Protein AF-A0A3S0V598-F1 (afdb_monomer)

Solvent-accessible surface area (backbone atoms only — not comparable to full-atom values): 18215 Å² total; per-residue (Å²): 135,85,84,88,86,89,82,83,89,80,82,81,87,81,83,82,83,74,80,74,68,65,66,62,56,58,68,56,52,54,59,51,48,40,49,49,16,54,50,44,44,53,51,54,52,52,46,25,76,76,72,67,53,87,71,65,67,69,59,43,52,51,35,41,50,51,23,52,51,52,51,51,50,64,75,72,48,73,90,78,85,70,82,86,79,78,52,69,70,61,55,52,53,54,50,52,52,51,54,51,51,52,55,56,51,49,59,57,45,57,73,69,62,50,53,68,61,57,50,55,51,49,53,53,51,52,55,52,52,54,52,54,53,50,52,53,50,52,54,51,51,50,52,51,52,53,50,52,51,52,54,50,51,52,53,49,52,55,50,49,53,52,52,50,52,51,51,50,51,55,54,57,71,70,48,46,71,87,37,74,69,28,42,50,53,52,48,29,51,72,71,35,42,74,95,49,30,64,47,74,47,76,49,80,33,38,36,33,62,75,4,80,39,57,78,59,29,30,31,35,37,70,91,80,70,67,77,76,41,41,32,39,39,33,35,72,45,101,79,72,79,57,71,37,73,46,70,32,33,52,72,51,72,60,85,60,78,86,61,72,81,57,87,88,59,52,38,36,34,30,5,27,68,58,40,32,66,61,35,55,88,48,30,72,47,62,46,98,82,29,38,58,37,63,64,62,95,76,88,70,67,63,43,78,32,41,38,30,35,44,52,82,85,123

Structure (mmCIF, N/CA/C/O backbone):
data_AF-A0A3S0V598-F1
#
_entry.id   AF-A0A3S0V598-F1
#
loop_
_atom_site.group_PDB
_atom_site.id
_atom_site.type_symbol
_atom_site.label_atom_id
_atom_site.label_alt_id
_atom_site.label_comp_id
_atom_site.label_asym_id
_atom_site.label_entity_id
_atom_site.label_seq_id
_atom_site.pdbx_PD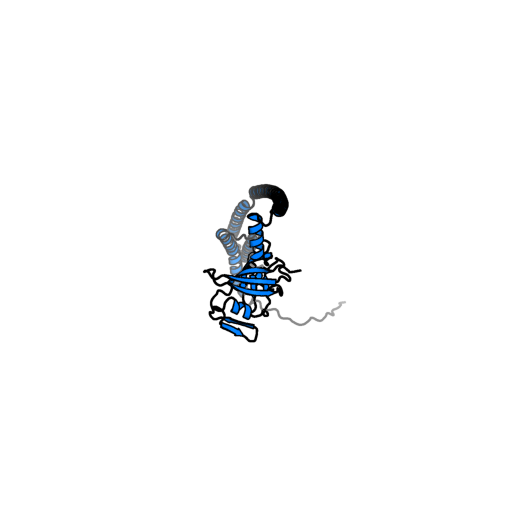B_ins_code
_atom_site.Cartn_x
_atom_site.Cartn_y
_atom_site.Cartn_z
_atom_site.occupancy
_atom_site.B_iso_or_equiv
_atom_site.auth_seq_id
_atom_site.auth_comp_id
_atom_site.auth_asym_id
_atom_site.auth_atom_id
_atom_site.pdbx_PDB_model_num
ATOM 1 N N . MET A 1 1 ? 59.549 -57.567 -83.365 1.00 43.31 1 MET A N 1
ATOM 2 C CA . MET A 1 1 ? 59.721 -56.186 -82.860 1.00 43.31 1 MET A CA 1
ATOM 3 C C . MET A 1 1 ? 58.366 -55.494 -82.979 1.00 43.31 1 MET A C 1
ATOM 5 O O . MET A 1 1 ? 57.685 -55.808 -83.944 1.00 43.31 1 MET A O 1
ATOM 9 N N . THR A 1 2 ? 57.996 -54.665 -81.989 1.00 40.25 2 THR A N 1
ATOM 10 C CA . THR A 1 2 ? 56.687 -53.993 -81.732 1.00 40.25 2 THR A CA 1
ATOM 11 C C . THR A 1 2 ? 55.527 -54.947 -81.412 1.00 40.25 2 THR A C 1
ATOM 13 O O . THR A 1 2 ? 55.067 -55.662 -82.290 1.00 40.25 2 THR A O 1
ATOM 16 N N . GLU A 1 3 ? 55.098 -55.182 -80.167 1.00 40.09 3 GLU A N 1
ATOM 17 C CA . GLU A 1 3 ? 54.744 -54.324 -79.009 1.00 40.09 3 GLU A CA 1
ATOM 18 C C . GLU A 1 3 ? 53.380 -53.604 -79.129 1.00 40.09 3 GLU A C 1
ATOM 20 O O . GLU A 1 3 ? 53.245 -52.630 -79.855 1.00 40.09 3 GLU A O 1
ATOM 25 N N . LYS A 1 4 ? 52.418 -54.125 -78.340 1.00 45.66 4 LYS A N 1
ATOM 26 C CA . LYS A 1 4 ? 51.244 -53.520 -77.667 1.00 45.66 4 LYS A CA 1
ATOM 27 C C . LYS A 1 4 ? 50.375 -52.487 -78.408 1.00 45.66 4 LYS A C 1
ATOM 29 O O . LYS A 1 4 ? 50.814 -51.373 -78.667 1.00 45.66 4 LYS A O 1
ATOM 34 N N . LYS A 1 5 ? 49.053 -52.718 -78.356 1.00 43.34 5 LYS A N 1
ATOM 35 C CA . LYS A 1 5 ? 48.170 -51.902 -77.490 1.00 43.34 5 LYS A CA 1
ATOM 36 C C . LYS A 1 5 ? 46.779 -52.510 -77.301 1.00 43.34 5 LYS A C 1
ATOM 38 O O . LYS A 1 5 ? 46.009 -52.646 -78.240 1.00 43.34 5 LYS A O 1
ATOM 43 N N . ASN A 1 6 ? 46.491 -52.796 -76.038 1.00 48.72 6 ASN A N 1
ATOM 44 C CA . ASN A 1 6 ? 45.169 -52.921 -75.443 1.00 48.72 6 ASN A CA 1
ATOM 45 C C . ASN A 1 6 ? 44.923 -51.590 -74.701 1.00 48.72 6 ASN A C 1
ATOM 47 O O . ASN A 1 6 ? 45.833 -51.166 -73.981 1.00 48.72 6 ASN A O 1
ATOM 51 N N . LYS A 1 7 ? 43.788 -50.909 -74.906 1.00 46.72 7 LYS A N 1
ATOM 52 C CA . LYS A 1 7 ? 43.294 -49.805 -74.050 1.00 46.72 7 LYS A CA 1
ATOM 53 C C . LYS A 1 7 ? 41.831 -49.516 -74.412 1.00 46.72 7 LYS A C 1
ATOM 55 O O . LYS A 1 7 ? 41.570 -49.078 -75.525 1.00 46.72 7 LYS A O 1
ATOM 60 N N . GLU A 1 8 ? 40.910 -50.100 -73.652 1.00 41.09 8 GLU A N 1
ATOM 61 C CA . GLU A 1 8 ? 40.097 -49.464 -72.594 1.00 41.09 8 GLU A CA 1
ATOM 62 C C . GLU A 1 8 ? 39.034 -48.493 -73.105 1.00 41.09 8 GLU A C 1
ATOM 64 O O . GLU A 1 8 ? 39.300 -47.537 -73.833 1.00 41.09 8 GLU A O 1
ATOM 69 N N . ASP A 1 9 ? 37.835 -48.791 -72.621 1.00 48.16 9 ASP A N 1
ATOM 70 C CA . ASP A 1 9 ? 36.575 -48.091 -72.751 1.00 48.16 9 ASP A CA 1
ATOM 71 C C . ASP A 1 9 ? 36.672 -46.607 -72.385 1.00 48.16 9 ASP A C 1
ATOM 73 O O . ASP A 1 9 ? 37.294 -46.221 -71.391 1.00 48.16 9 ASP A O 1
ATOM 77 N N . SER A 1 10 ? 35.968 -45.767 -73.144 1.00 39.50 10 SER A N 1
ATOM 78 C CA . SER A 1 10 ? 35.618 -44.422 -72.705 1.00 39.50 10 SER A CA 1
ATOM 79 C C . SER A 1 10 ? 34.109 -44.207 -72.749 1.00 39.50 10 SER A C 1
ATOM 81 O O . SER A 1 10 ? 33.429 -44.263 -73.771 1.00 39.50 10 SER A O 1
ATOM 83 N N . VAL A 1 11 ? 33.635 -43.974 -71.535 1.00 43.53 11 VAL A N 1
ATOM 84 C CA . VAL A 1 11 ? 32.321 -43.557 -71.081 1.00 43.53 11 VAL A CA 1
ATOM 85 C C . VAL A 1 11 ? 31.748 -42.399 -71.908 1.00 43.53 11 VAL A C 1
ATOM 87 O O . VAL A 1 11 ? 32.310 -41.313 -72.006 1.00 43.53 11 VAL A O 1
ATOM 90 N N . GLN A 1 12 ? 30.586 -42.694 -72.477 1.00 35.72 12 GLN A N 1
ATOM 91 C CA . GLN A 1 12 ? 29.392 -41.876 -72.688 1.00 35.72 12 GLN A CA 1
ATOM 92 C C . GLN A 1 12 ? 29.425 -40.397 -72.230 1.00 35.72 12 GLN A C 1
ATOM 94 O O . GLN A 1 12 ? 29.283 -40.070 -71.057 1.00 35.72 12 GLN A O 1
ATOM 99 N N . SER A 1 13 ? 29.528 -39.514 -73.226 1.00 40.72 13 SER A N 1
ATOM 100 C CA . SER A 1 13 ? 28.638 -38.375 -73.517 1.00 40.72 13 SER A CA 1
ATOM 101 C C . SER A 1 13 ? 27.890 -37.689 -72.355 1.00 40.72 13 SER A C 1
ATOM 103 O O . SER A 1 13 ? 26.820 -38.137 -71.948 1.00 40.72 13 SER A O 1
ATOM 105 N N . SER A 1 14 ? 28.339 -36.482 -71.993 1.00 42.09 14 SER A N 1
ATOM 106 C CA . SER A 1 14 ? 27.442 -35.366 -71.662 1.00 42.09 14 SER A CA 1
ATOM 107 C C . SER A 1 14 ? 27.941 -34.086 -72.343 1.00 42.09 14 SER A C 1
ATOM 109 O O . SER A 1 14 ? 29.084 -33.668 -72.174 1.00 42.09 14 SER A O 1
ATOM 111 N N . GLU A 1 15 ? 27.051 -33.536 -73.154 1.00 44.12 15 GLU A N 1
ATOM 112 C CA . GLU A 1 15 ? 27.132 -32.397 -74.069 1.00 44.12 15 GLU A CA 1
ATOM 113 C C . GLU A 1 15 ? 27.702 -31.098 -73.451 1.00 44.12 15 GLU A C 1
ATOM 115 O O . GLU A 1 15 ? 27.328 -30.739 -72.334 1.00 44.12 15 GLU A O 1
ATOM 120 N N . PRO A 1 16 ? 28.558 -30.335 -74.162 1.00 40.44 16 PRO A N 1
ATOM 121 C CA . PRO A 1 16 ? 28.929 -28.985 -73.751 1.00 40.44 16 PRO A CA 1
ATOM 122 C C . PRO A 1 16 ? 27.806 -27.986 -74.071 1.00 40.44 16 PRO A C 1
ATOM 124 O O . PRO A 1 16 ? 27.433 -27.795 -75.230 1.00 40.44 16 PRO A O 1
ATOM 127 N N . GLU A 1 17 ? 27.302 -27.299 -73.041 1.00 43.69 17 GLU A N 1
ATOM 128 C CA . GLU A 1 17 ? 26.395 -26.159 -73.196 1.00 43.69 17 GLU A CA 1
ATOM 129 C C . GLU A 1 17 ? 26.985 -25.089 -74.133 1.00 43.69 17 GLU A C 1
ATOM 131 O O . GLU A 1 17 ? 28.097 -24.581 -73.971 1.00 43.69 17 GLU A O 1
ATOM 136 N N . SER A 1 18 ? 26.173 -24.736 -75.125 1.00 38.25 18 SER A N 1
ATOM 137 C CA . SER A 1 18 ? 26.388 -23.704 -76.137 1.00 38.25 18 SER A CA 1
ATOM 138 C C . SER A 1 18 ? 26.845 -22.341 -75.558 1.00 38.25 18 SER A C 1
ATOM 140 O O . SER A 1 18 ? 26.193 -21.780 -74.674 1.00 38.25 18 SER A O 1
ATOM 142 N N . PRO A 1 19 ? 27.891 -21.697 -76.122 1.00 45.31 19 PRO A N 1
ATOM 143 C CA . PRO A 1 19 ? 28.513 -20.481 -75.579 1.00 45.31 19 PRO A CA 1
ATOM 144 C C . PRO A 1 19 ? 27.728 -19.179 -75.838 1.00 45.31 19 PRO A C 1
ATOM 146 O O . PRO A 1 19 ? 28.231 -18.085 -75.570 1.00 45.31 19 PRO A O 1
ATOM 149 N N . ARG A 1 20 ? 26.505 -19.238 -76.385 1.00 41.97 20 ARG A N 1
ATOM 150 C CA . ARG A 1 20 ? 25.767 -18.024 -76.791 1.00 41.97 20 ARG A CA 1
ATOM 151 C C . ARG A 1 20 ? 24.971 -17.355 -75.667 1.00 41.97 20 ARG A C 1
ATOM 153 O O . ARG A 1 20 ? 24.717 -16.157 -75.771 1.00 41.97 20 ARG A O 1
ATOM 160 N N . PHE A 1 21 ? 24.622 -18.063 -74.590 1.00 42.00 21 PHE A N 1
ATOM 161 C CA . PHE A 1 21 ? 23.789 -17.494 -73.517 1.00 42.00 21 PHE A CA 1
ATOM 162 C C . PHE A 1 21 ? 24.579 -16.618 -72.521 1.00 42.00 21 PHE A C 1
ATOM 164 O O . PHE A 1 21 ? 24.036 -15.670 -71.957 1.00 42.00 21 PHE A O 1
ATOM 171 N N . ARG A 1 22 ? 25.893 -16.844 -72.384 1.00 49.38 22 ARG A N 1
ATOM 172 C CA . ARG A 1 22 ? 26.761 -16.147 -71.412 1.00 49.38 22 ARG A CA 1
ATOM 173 C C . ARG A 1 22 ? 27.040 -14.672 -71.750 1.00 49.38 22 ARG A C 1
ATOM 175 O O . ARG A 1 22 ? 27.234 -13.860 -70.858 1.00 49.38 22 ARG A O 1
ATOM 182 N N . ARG A 1 23 ? 26.987 -14.276 -73.031 1.00 49.16 23 ARG A N 1
ATOM 183 C CA . ARG A 1 23 ? 27.276 -12.884 -73.457 1.00 49.16 23 ARG A CA 1
ATOM 184 C C . ARG A 1 23 ? 26.211 -11.856 -73.046 1.00 49.16 23 ARG A C 1
ATOM 186 O O . ARG A 1 23 ? 26.516 -10.665 -73.001 1.00 49.16 23 ARG A O 1
ATOM 193 N N . ARG A 1 24 ? 24.965 -12.276 -72.780 1.00 48.28 24 ARG A N 1
ATOM 194 C CA . ARG A 1 24 ? 23.843 -11.348 -72.526 1.00 48.28 24 ARG A CA 1
ATOM 195 C C . ARG A 1 24 ? 23.702 -10.971 -71.045 1.00 48.28 24 ARG A C 1
ATOM 197 O O . ARG A 1 24 ? 23.391 -9.818 -70.761 1.00 48.28 24 ARG A O 1
ATOM 204 N N . SER A 1 25 ? 23.996 -11.888 -70.116 1.00 53.16 25 SER A N 1
ATOM 205 C CA . SER A 1 25 ? 23.993 -11.625 -68.663 1.00 53.16 25 SER A CA 1
ATOM 206 C C . SER A 1 25 ? 25.113 -10.673 -68.233 1.00 53.16 25 SER A C 1
ATOM 208 O O . SER A 1 25 ? 24.898 -9.786 -67.405 1.00 53.16 25 SER A O 1
ATOM 210 N N . ASP A 1 26 ? 26.279 -10.780 -68.870 1.00 55.41 26 ASP A N 1
ATOM 211 C CA . ASP A 1 26 ? 27.443 -9.933 -68.585 1.00 55.41 26 ASP A CA 1
ATOM 212 C C . ASP A 1 26 ? 27.213 -8.470 -69.012 1.00 55.41 26 ASP A C 1
ATOM 214 O O . ASP A 1 26 ? 27.837 -7.546 -68.500 1.00 55.41 26 ASP A O 1
ATOM 218 N N . SER A 1 27 ? 26.261 -8.203 -69.907 1.00 62.41 27 SER A N 1
ATOM 219 C CA . SER A 1 27 ? 25.961 -6.822 -70.307 1.00 62.41 27 SER A CA 1
ATOM 220 C C . SER A 1 27 ? 25.200 -6.038 -69.226 1.00 62.41 27 SER A C 1
ATOM 222 O O . SER A 1 27 ? 25.307 -4.814 -69.181 1.00 62.41 27 SER A O 1
ATOM 224 N N . VAL A 1 28 ? 24.472 -6.723 -68.331 1.00 70.81 28 VAL A N 1
ATOM 225 C CA . VAL A 1 28 ? 23.612 -6.093 -67.307 1.00 70.81 28 VAL A CA 1
ATOM 226 C C . VAL A 1 28 ? 24.218 -6.176 -65.902 1.00 70.81 28 VAL A C 1
ATOM 228 O O . VAL A 1 28 ? 24.107 -5.226 -65.130 1.00 70.81 28 VAL A O 1
ATOM 231 N N . ALA A 1 29 ? 24.918 -7.264 -65.569 1.00 73.12 29 ALA A N 1
ATOM 232 C CA . ALA A 1 29 ? 25.492 -7.445 -64.233 1.00 73.12 29 ALA A CA 1
ATOM 233 C C . ALA A 1 29 ? 26.623 -6.445 -63.921 1.00 73.12 29 ALA A C 1
ATOM 235 O O . ALA A 1 29 ? 26.706 -5.908 -62.819 1.00 73.12 29 ALA A O 1
ATOM 236 N N . PHE A 1 30 ? 27.470 -6.135 -64.905 1.00 74.62 30 PHE A N 1
ATOM 237 C CA . PHE A 1 30 ? 28.602 -5.221 -64.728 1.00 74.62 30 PHE A CA 1
ATOM 238 C C . PHE A 1 30 ? 28.220 -3.779 -64.357 1.00 74.62 30 PHE A C 1
ATOM 240 O O . PHE A 1 30 ? 28.786 -3.262 -63.393 1.00 74.62 30 PHE A O 1
ATOM 247 N N . PRO A 1 31 ? 27.305 -3.091 -65.072 1.00 79.06 31 PRO A N 1
ATOM 248 C CA . PRO A 1 31 ? 26.899 -1.747 -64.671 1.00 79.06 31 PRO A CA 1
ATOM 249 C C . PRO A 1 31 ? 26.228 -1.743 -63.293 1.00 79.06 31 PRO A C 1
ATOM 251 O O . PRO A 1 31 ? 26.483 -0.824 -62.523 1.00 79.06 31 PRO A O 1
ATOM 254 N N . LEU A 1 32 ? 25.461 -2.780 -62.935 1.00 81.88 32 LEU A N 1
ATOM 255 C CA . LEU A 1 32 ? 24.847 -2.892 -61.606 1.00 81.88 32 LEU A CA 1
ATOM 256 C C . LEU A 1 32 ? 25.886 -2.974 -60.482 1.00 81.88 32 LEU A C 1
ATOM 258 O O . LEU A 1 32 ? 25.757 -2.258 -59.493 1.00 81.88 32 LEU A O 1
ATOM 262 N N . ILE A 1 33 ? 26.932 -3.791 -60.640 1.00 82.31 33 ILE A N 1
ATOM 263 C CA . ILE A 1 33 ? 27.991 -3.928 -59.627 1.00 82.31 33 ILE A CA 1
ATOM 264 C C . ILE A 1 33 ? 28.773 -2.618 -59.467 1.00 82.31 33 ILE A C 1
ATOM 266 O O . ILE A 1 33 ? 29.081 -2.225 -58.346 1.00 82.31 33 ILE A O 1
ATOM 270 N N . ILE A 1 34 ? 29.053 -1.909 -60.566 1.00 82.06 34 ILE A N 1
ATOM 271 C CA . ILE A 1 34 ? 29.762 -0.620 -60.526 1.00 82.06 34 ILE A CA 1
ATOM 272 C C . ILE A 1 34 ? 28.894 0.459 -59.868 1.00 82.06 34 ILE A C 1
ATOM 274 O O . ILE A 1 34 ? 29.376 1.181 -58.999 1.00 82.06 34 ILE A O 1
ATOM 278 N N . ILE A 1 35 ? 27.614 0.548 -60.245 1.00 82.94 35 ILE A N 1
ATOM 279 C CA . ILE A 1 35 ? 26.647 1.479 -59.647 1.00 82.94 35 ILE A CA 1
ATOM 280 C C . ILE A 1 35 ? 26.537 1.202 -58.147 1.00 82.94 35 ILE A C 1
ATOM 282 O O . ILE A 1 35 ? 26.694 2.120 -57.352 1.00 82.94 35 ILE A O 1
ATOM 286 N N . PHE A 1 36 ? 26.344 -0.053 -57.742 1.00 85.75 36 PHE A N 1
ATOM 287 C CA . PHE A 1 36 ? 26.197 -0.410 -56.332 1.00 85.75 36 PHE A CA 1
ATOM 288 C C . PHE A 1 36 ? 27.494 -0.210 -55.530 1.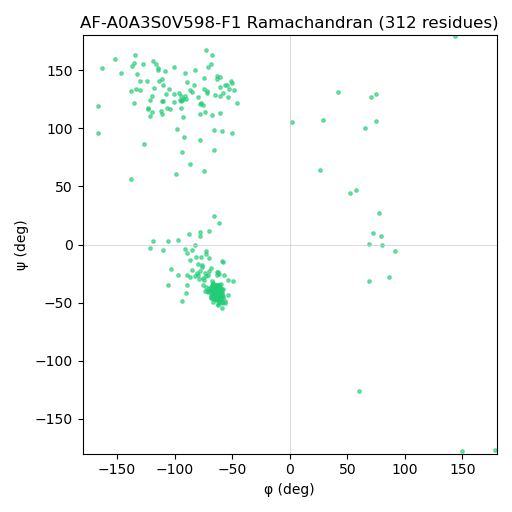00 85.75 36 PHE A C 1
ATOM 290 O O . PHE A 1 36 ? 27.457 0.302 -54.415 1.00 85.75 36 PHE A O 1
ATOM 297 N N . GLY A 1 37 ? 28.648 -0.553 -56.104 1.00 82.62 37 GLY A N 1
ATOM 298 C CA . GLY A 1 37 ? 29.947 -0.422 -55.445 1.00 82.62 37 GLY A CA 1
ATOM 299 C C . GLY A 1 37 ? 30.454 1.021 -55.317 1.00 82.62 37 GLY A C 1
ATOM 300 O O . GLY A 1 37 ? 31.191 1.309 -54.379 1.00 82.62 37 GLY A O 1
ATOM 301 N N . LEU A 1 38 ? 30.051 1.939 -56.207 1.00 83.19 38 LEU A N 1
ATOM 302 C CA . LEU A 1 38 ? 30.397 3.368 -56.115 1.00 83.19 38 LEU A CA 1
ATOM 303 C C . LEU A 1 38 ? 29.329 4.198 -55.395 1.00 83.19 38 LEU A C 1
ATOM 305 O O . LEU A 1 38 ? 29.664 4.976 -54.504 1.00 83.19 38 LEU A O 1
ATOM 309 N N . LEU A 1 39 ? 28.049 4.050 -55.753 1.00 84.94 39 LEU A N 1
ATOM 310 C CA . LEU A 1 39 ? 26.970 4.843 -55.150 1.00 84.94 39 LEU A CA 1
ATOM 311 C C . LEU A 1 39 ? 26.553 4.314 -53.778 1.00 84.94 39 LEU A C 1
ATOM 313 O O . LEU A 1 39 ? 26.099 5.103 -52.955 1.00 84.94 39 LEU A O 1
ATOM 317 N N . GLY A 1 40 ? 26.736 3.021 -53.499 1.00 86.31 40 GLY A N 1
ATOM 318 C CA . GLY A 1 40 ? 26.425 2.422 -52.198 1.00 86.31 40 GLY A CA 1
ATOM 319 C C . GLY A 1 40 ? 27.193 3.075 -51.043 1.00 86.31 40 GLY A C 1
ATOM 320 O O . GLY A 1 40 ? 26.553 3.576 -50.117 1.00 86.31 40 GLY A O 1
ATOM 321 N N . PRO A 1 41 ? 28.538 3.156 -51.098 1.00 83.62 41 PRO A N 1
ATOM 322 C CA . PRO A 1 41 ? 29.325 3.839 -50.073 1.00 83.62 41 PRO A CA 1
ATOM 323 C C . PRO A 1 41 ? 28.963 5.319 -49.912 1.00 83.62 41 PRO A C 1
ATOM 325 O O . PRO A 1 41 ? 28.871 5.806 -48.789 1.00 83.62 41 PRO A O 1
ATOM 328 N N . ILE A 1 42 ? 28.700 6.024 -51.019 1.00 83.56 42 ILE A N 1
ATOM 329 C CA . ILE A 1 42 ? 28.298 7.439 -50.995 1.00 83.56 42 ILE A CA 1
ATOM 330 C C . ILE A 1 42 ? 26.943 7.597 -50.292 1.00 83.56 42 ILE A C 1
ATOM 332 O O . ILE A 1 42 ? 26.813 8.414 -49.383 1.00 83.56 42 ILE A O 1
ATOM 336 N N . ALA A 1 43 ? 25.949 6.781 -50.650 1.00 85.31 43 ALA A N 1
ATOM 337 C CA . ALA A 1 43 ? 24.634 6.799 -50.017 1.00 85.31 43 ALA A CA 1
ATOM 338 C C . ALA A 1 43 ? 24.730 6.488 -48.515 1.00 85.31 43 ALA A C 1
ATOM 340 O O . ALA A 1 43 ? 24.170 7.220 -47.700 1.00 85.31 43 ALA A O 1
ATOM 341 N N . MET A 1 44 ? 25.502 5.468 -48.126 1.00 85.06 44 MET A N 1
ATOM 342 C CA . MET A 1 44 ? 25.719 5.125 -46.716 1.00 85.06 44 MET A CA 1
ATOM 343 C C . MET A 1 44 ? 26.365 6.270 -45.923 1.00 85.06 44 MET A C 1
ATOM 345 O O . MET A 1 44 ? 25.927 6.555 -44.809 1.00 85.06 44 MET A O 1
ATOM 349 N N . LEU A 1 45 ? 27.344 6.972 -46.502 1.00 82.00 45 LEU A N 1
ATOM 350 C CA . LEU A 1 45 ? 27.965 8.143 -45.875 1.00 82.00 45 LEU A CA 1
ATOM 351 C C . LEU A 1 45 ? 26.976 9.307 -45.714 1.00 82.00 45 LEU A C 1
ATOM 353 O O . LEU A 1 45 ? 26.931 9.926 -44.653 1.00 82.00 45 LEU A O 1
ATOM 357 N N . THR A 1 46 ? 26.133 9.576 -46.718 1.00 80.44 46 THR A N 1
ATOM 358 C CA . THR A 1 46 ? 25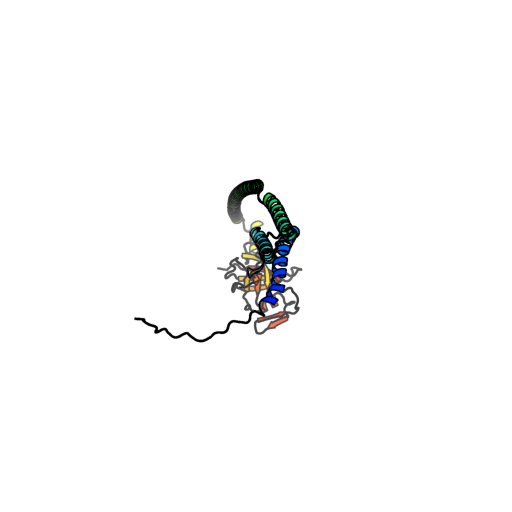.106 10.631 -46.611 1.00 80.44 46 THR A CA 1
ATOM 359 C C . THR A 1 46 ? 24.042 10.307 -45.560 1.00 80.44 46 THR A C 1
ATOM 361 O O . THR A 1 46 ? 23.650 11.182 -44.790 1.00 80.44 46 THR A O 1
ATOM 364 N N . VAL A 1 47 ? 23.617 9.042 -45.462 1.00 84.94 47 VAL A N 1
ATOM 365 C CA . VAL A 1 47 ? 22.666 8.589 -44.436 1.00 84.94 47 VAL A CA 1
ATOM 366 C C . VAL A 1 47 ? 23.281 8.697 -43.046 1.00 84.94 47 VAL A C 1
ATOM 368 O O . VAL A 1 47 ? 22.601 9.131 -42.117 1.00 84.94 47 VAL A O 1
ATOM 371 N N . TRP A 1 48 ? 24.564 8.359 -42.897 1.00 82.25 48 TRP A N 1
ATOM 372 C CA . TRP A 1 48 ? 25.270 8.544 -41.633 1.00 82.25 48 TRP A CA 1
ATOM 373 C C . TRP A 1 48 ? 25.293 10.018 -41.214 1.00 82.25 48 TRP A C 1
ATOM 375 O O . TRP A 1 48 ? 24.965 10.332 -40.071 1.00 82.25 48 TRP A O 1
ATOM 385 N N . GLN A 1 49 ? 25.596 10.924 -42.147 1.00 79.62 49 GLN A N 1
ATOM 386 C CA . GLN A 1 49 ? 25.679 12.357 -41.869 1.00 79.62 49 GLN A CA 1
ATOM 387 C C . GLN A 1 49 ? 24.323 12.985 -41.498 1.00 79.62 49 GLN A C 1
ATOM 389 O O . GLN A 1 49 ? 24.286 13.907 -40.688 1.00 79.62 49 GLN A O 1
ATOM 394 N N . ILE A 1 50 ? 23.215 12.493 -42.065 1.00 82.75 50 ILE A N 1
ATOM 395 C CA . ILE A 1 50 ? 21.872 13.059 -41.842 1.00 82.75 50 ILE A CA 1
ATOM 396 C C . ILE A 1 50 ? 21.161 12.412 -40.644 1.00 82.75 50 ILE A C 1
ATOM 398 O O . ILE A 1 50 ? 20.523 13.111 -39.861 1.00 82.75 50 ILE A O 1
ATOM 402 N N . TYR A 1 51 ? 21.256 11.088 -40.490 1.00 84.25 51 TYR A N 1
ATOM 403 C CA . TYR A 1 51 ? 20.457 10.324 -39.521 1.00 84.25 51 TYR A CA 1
ATOM 404 C C . TYR A 1 51 ? 21.267 9.761 -38.345 1.00 84.25 51 TYR A C 1
ATOM 406 O O . TYR A 1 51 ? 20.691 9.155 -37.446 1.00 84.25 51 TYR A O 1
ATOM 414 N N . GLY A 1 52 ? 22.594 9.920 -38.338 1.00 77.75 52 GLY A N 1
ATOM 415 C CA . GLY A 1 52 ? 23.454 9.451 -37.247 1.00 77.75 52 GLY A CA 1
ATOM 416 C C . GLY A 1 52 ? 23.640 7.930 -37.177 1.00 77.75 52 GLY A C 1
ATOM 417 O O . GLY A 1 52 ? 24.220 7.433 -36.213 1.00 77.75 52 GLY A O 1
ATOM 418 N N . TYR A 1 53 ? 23.191 7.175 -38.186 1.00 78.62 53 TYR A N 1
ATOM 419 C CA . TYR A 1 53 ? 23.408 5.727 -38.259 1.00 78.62 53 TYR A CA 1
ATOM 420 C C . TYR A 1 53 ? 24.863 5.406 -38.605 1.00 78.62 53 TYR A C 1
ATOM 422 O O . TYR A 1 53 ? 25.324 5.698 -39.706 1.00 78.62 53 TYR A O 1
ATOM 430 N N . TYR A 1 54 ? 25.578 4.793 -37.662 1.00 75.56 54 TYR A N 1
ATOM 431 C CA . TYR A 1 54 ? 26.980 4.414 -37.825 1.00 75.56 54 TYR A CA 1
ATOM 432 C C . TYR A 1 54 ? 27.119 3.142 -38.672 1.00 75.56 54 TYR A C 1
ATOM 434 O O . TYR A 1 54 ? 26.622 2.081 -38.292 1.00 75.56 54 TYR A O 1
ATOM 442 N N . TYR A 1 55 ? 27.837 3.240 -39.793 1.00 76.38 55 TYR A N 1
ATOM 443 C CA . TYR A 1 55 ? 28.198 2.093 -40.628 1.00 76.38 55 TYR A CA 1
ATOM 444 C C . TYR A 1 55 ? 29.678 1.732 -40.437 1.00 76.38 55 TYR A C 1
ATOM 446 O O . TYR A 1 55 ? 30.526 2.625 -40.489 1.00 76.38 55 TYR A O 1
ATOM 454 N N . PRO A 1 56 ? 30.026 0.441 -40.258 1.00 75.44 56 PRO A N 1
ATOM 455 C CA . PRO A 1 56 ? 31.414 0.029 -40.093 1.00 75.44 56 PRO A CA 1
ATOM 456 C C . PRO A 1 56 ? 32.265 0.398 -41.324 1.00 75.44 56 PRO A C 1
ATOM 458 O O . PRO A 1 56 ? 31.922 -0.005 -42.442 1.00 75.44 56 PRO A O 1
ATOM 461 N N . PRO A 1 57 ? 33.412 1.083 -41.156 1.00 72.12 57 PRO A N 1
ATOM 462 C CA . PRO A 1 57 ? 34.245 1.548 -42.273 1.00 72.12 57 PRO A CA 1
ATOM 463 C C . PRO A 1 57 ? 34.814 0.402 -43.125 1.00 72.12 57 PRO A C 1
ATOM 465 O O . PRO A 1 57 ? 35.082 0.571 -44.315 1.00 72.12 57 PRO A O 1
ATOM 468 N N . MET A 1 58 ? 34.929 -0.797 -42.546 1.00 70.88 58 MET A N 1
ATOM 469 C CA . MET A 1 58 ? 35.334 -2.013 -43.255 1.00 70.88 58 MET A CA 1
ATOM 470 C C . MET A 1 58 ? 34.388 -2.349 -44.420 1.00 70.88 58 MET A C 1
ATOM 472 O O . MET A 1 58 ? 34.844 -2.744 -45.490 1.00 70.88 58 MET A O 1
ATOM 476 N N . LEU A 1 59 ? 33.080 -2.143 -44.243 1.00 76.38 59 LEU A N 1
ATOM 477 C CA . LEU A 1 59 ? 32.067 -2.470 -45.247 1.00 76.38 59 LEU A CA 1
ATOM 478 C C . LEU A 1 59 ? 32.128 -1.490 -46.431 1.00 76.38 59 LEU A C 1
ATOM 480 O O . LEU A 1 59 ? 32.069 -1.908 -47.588 1.00 76.38 59 LEU A O 1
ATOM 484 N N . LEU A 1 60 ? 32.348 -0.202 -46.143 1.00 79.88 60 LEU A N 1
ATOM 485 C CA . LEU A 1 60 ? 32.556 0.839 -47.157 1.00 79.88 60 LEU A CA 1
ATOM 486 C C . LEU A 1 60 ? 33.801 0.553 -48.009 1.00 79.88 60 LEU A C 1
ATOM 488 O O . LEU A 1 60 ? 33.743 0.653 -49.234 1.00 79.88 60 LEU A O 1
ATOM 492 N N . SER A 1 61 ? 34.901 0.139 -47.371 1.00 77.81 61 SER A N 1
ATOM 493 C CA . SER A 1 61 ? 36.150 -0.220 -48.054 1.00 77.81 61 SER A CA 1
ATOM 494 C C . SER A 1 61 ? 35.980 -1.423 -48.990 1.00 77.81 61 SER A C 1
ATOM 496 O O . SER A 1 61 ? 36.431 -1.387 -50.135 1.00 77.81 61 SER A O 1
ATOM 498 N N . ILE A 1 62 ? 35.259 -2.463 -48.552 1.00 78.56 62 ILE A N 1
ATOM 499 C CA . ILE A 1 62 ? 34.997 -3.660 -49.367 1.00 78.56 62 ILE A CA 1
ATOM 500 C C . ILE A 1 62 ? 34.173 -3.312 -50.615 1.00 78.56 62 ILE A C 1
ATOM 502 O O . ILE A 1 62 ? 34.540 -3.716 -51.717 1.00 78.56 62 ILE A O 1
ATOM 506 N N . LEU A 1 63 ? 33.092 -2.538 -50.471 1.00 80.81 63 LEU A N 1
ATOM 507 C CA . LEU A 1 63 ? 32.246 -2.114 -51.597 1.00 80.81 63 LEU A CA 1
ATOM 508 C C . LEU A 1 63 ? 33.029 -1.299 -52.632 1.00 80.81 63 LEU A C 1
ATOM 510 O O . LEU A 1 63 ? 32.933 -1.561 -53.834 1.00 80.81 63 LEU A O 1
ATOM 514 N N . LEU A 1 64 ? 33.845 -0.357 -52.157 1.00 80.19 64 LEU A N 1
ATOM 515 C CA . LEU A 1 64 ? 34.699 0.461 -53.010 1.00 80.19 64 LEU A CA 1
ATOM 516 C C . LEU A 1 64 ? 35.763 -0.396 -53.717 1.00 80.19 64 LEU A C 1
ATOM 518 O O . LEU A 1 64 ? 35.989 -0.247 -54.917 1.00 80.19 64 LEU A O 1
ATOM 522 N N . GLY A 1 65 ? 36.372 -1.343 -52.997 1.00 79.62 65 GLY A N 1
ATOM 523 C CA . GLY A 1 65 ? 37.347 -2.289 -53.540 1.00 79.62 65 GLY A CA 1
ATOM 524 C C . GLY A 1 65 ? 36.759 -3.183 -54.633 1.00 79.62 65 GLY A C 1
ATOM 525 O O . GLY A 1 65 ? 37.386 -3.370 -55.674 1.00 79.62 65 GLY A O 1
ATOM 526 N N . ILE A 1 66 ? 35.525 -3.669 -54.454 1.00 81.31 66 ILE A N 1
ATOM 527 C CA . ILE A 1 66 ? 34.790 -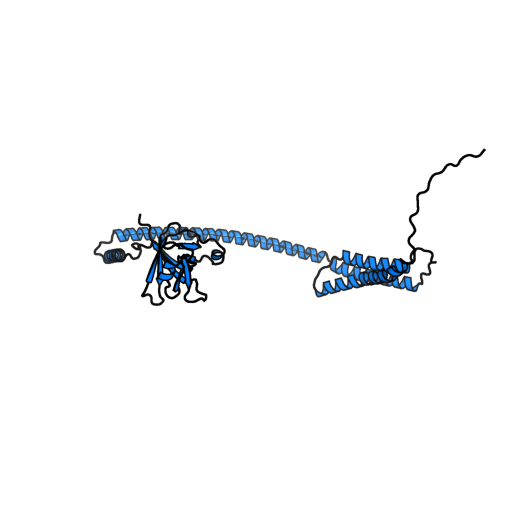4.436 -55.473 1.00 81.31 66 ILE A CA 1
ATOM 528 C C . ILE A 1 66 ? 34.529 -3.573 -56.715 1.00 81.31 66 ILE A C 1
ATOM 530 O O . ILE A 1 66 ? 34.704 -4.046 -57.842 1.00 81.31 66 ILE A O 1
ATOM 534 N N . ALA A 1 67 ? 34.160 -2.301 -56.541 1.00 80.12 67 ALA A N 1
ATOM 535 C CA . ALA A 1 67 ? 33.952 -1.381 -57.659 1.00 80.12 67 ALA A CA 1
ATOM 536 C C . ALA A 1 67 ? 35.241 -1.168 -58.466 1.00 80.12 67 ALA A C 1
ATOM 538 O O . ALA A 1 67 ? 35.247 -1.295 -59.690 1.00 80.12 67 ALA A O 1
ATOM 539 N N . VAL A 1 68 ? 36.361 -0.920 -57.785 1.00 79.88 68 VAL A N 1
ATOM 540 C CA . VAL A 1 68 ? 37.664 -0.750 -58.437 1.00 79.88 68 VAL A CA 1
ATOM 541 C C . VAL A 1 68 ? 38.108 -2.045 -59.123 1.00 79.88 68 VAL A C 1
ATOM 543 O O . VAL A 1 68 ? 38.531 -2.010 -60.279 1.00 79.88 68 VAL A O 1
ATOM 546 N N . ALA A 1 69 ? 37.961 -3.199 -58.470 1.00 78.44 69 ALA A N 1
ATOM 547 C CA . ALA A 1 69 ? 38.331 -4.497 -59.033 1.00 78.44 69 ALA A CA 1
ATOM 548 C C . ALA A 1 69 ? 37.511 -4.841 -60.288 1.00 78.44 69 ALA A C 1
ATOM 550 O O . ALA A 1 69 ? 38.068 -5.300 -61.286 1.00 78.44 69 ALA A O 1
ATOM 551 N N . THR A 1 70 ? 36.203 -4.566 -60.283 1.00 78.19 70 THR A N 1
ATOM 552 C CA . THR A 1 70 ? 35.322 -4.809 -61.439 1.00 78.19 70 THR A CA 1
ATOM 553 C C . THR A 1 70 ? 35.588 -3.858 -62.605 1.00 78.19 70 THR A C 1
ATOM 555 O O . THR A 1 70 ? 35.580 -4.293 -63.760 1.00 78.19 70 THR A O 1
ATOM 558 N N . ILE A 1 71 ? 35.900 -2.588 -62.328 1.00 74.19 71 ILE A N 1
ATOM 559 C CA . ILE A 1 71 ? 36.384 -1.628 -63.332 1.00 74.19 71 ILE A CA 1
ATOM 560 C C . ILE A 1 71 ? 37.677 -2.154 -63.963 1.00 74.19 71 ILE A C 1
ATOM 562 O O . ILE A 1 71 ? 37.780 -2.261 -65.186 1.00 74.19 71 ILE A O 1
ATOM 566 N N . THR A 1 72 ? 38.631 -2.555 -63.127 1.00 73.25 72 THR A N 1
ATOM 567 C CA . THR A 1 72 ? 39.943 -3.058 -63.548 1.00 73.25 72 THR A CA 1
ATOM 568 C C . THR A 1 72 ? 39.796 -4.304 -64.427 1.00 73.25 72 THR A C 1
ATOM 570 O O . THR A 1 72 ? 40.333 -4.339 -65.532 1.00 73.25 72 THR A O 1
ATOM 573 N N . TYR A 1 73 ? 38.969 -5.272 -64.017 1.00 72.38 73 TYR A N 1
ATOM 574 C CA . TYR A 1 73 ? 38.657 -6.478 -64.793 1.00 72.38 73 TYR A CA 1
ATOM 575 C C . TYR A 1 73 ? 38.055 -6.163 -66.171 1.00 72.38 73 TYR A C 1
ATOM 577 O O . TYR A 1 73 ? 38.458 -6.734 -67.185 1.00 72.38 73 TYR A O 1
ATOM 585 N N . LYS A 1 74 ? 37.111 -5.215 -66.237 1.00 71.00 74 LYS A N 1
ATOM 586 C CA . LYS A 1 74 ? 36.460 -4.827 -67.495 1.00 71.00 74 LYS A CA 1
ATOM 587 C C . LYS A 1 74 ? 37.417 -4.116 -68.453 1.00 71.00 74 LYS A C 1
ATOM 589 O O . LYS A 1 74 ? 37.320 -4.315 -69.662 1.00 71.00 74 LYS A O 1
ATOM 594 N N . TYR A 1 75 ? 38.320 -3.286 -67.935 1.00 66.75 75 TYR A N 1
ATOM 595 C CA . TYR A 1 75 ? 39.261 -2.529 -68.762 1.00 66.75 75 TYR A CA 1
ATOM 596 C C . TYR A 1 75 ? 40.499 -3.325 -69.183 1.00 66.75 75 TYR A C 1
ATOM 598 O O . TYR A 1 75 ? 41.037 -3.041 -70.252 1.00 66.75 75 TYR A O 1
ATOM 606 N N . LEU A 1 76 ? 40.915 -4.323 -68.400 1.00 62.44 76 LEU A N 1
ATOM 607 C CA . LEU A 1 76 ? 41.998 -5.244 -68.768 1.00 62.44 76 LEU A CA 1
ATOM 608 C C . LEU A 1 76 ? 41.562 -6.295 -69.798 1.00 62.44 76 LEU A C 1
ATOM 610 O O . LEU A 1 76 ? 42.413 -6.834 -70.496 1.00 62.44 76 LEU A O 1
ATOM 614 N N . GLY A 1 77 ? 40.253 -6.524 -69.946 1.00 54.19 77 GLY A N 1
ATOM 615 C CA . GLY A 1 77 ? 39.704 -7.511 -70.870 1.00 54.19 77 GLY A CA 1
ATOM 616 C C . GLY A 1 77 ? 39.899 -8.932 -70.340 1.00 54.19 77 GLY A C 1
ATOM 617 O O . GLY A 1 77 ? 40.993 -9.330 -69.946 1.00 54.19 77 GLY A O 1
ATOM 618 N N . GLY A 1 78 ? 38.822 -9.721 -70.316 1.00 58.31 78 GLY A N 1
ATOM 619 C CA . GLY A 1 78 ? 38.920 -11.145 -69.996 1.00 58.31 78 GLY A CA 1
ATOM 620 C C . GLY A 1 78 ? 39.942 -11.817 -70.916 1.00 58.31 78 GLY A C 1
ATOM 621 O O . GLY A 1 78 ? 39.967 -11.539 -72.113 1.00 58.31 78 GLY A O 1
ATOM 622 N N . THR A 1 79 ? 40.780 -12.688 -70.356 1.00 50.84 79 THR A N 1
ATOM 623 C CA . THR A 1 79 ? 42.005 -13.282 -70.934 1.00 50.84 79 THR A CA 1
ATOM 624 C C . THR A 1 79 ? 41.824 -14.140 -72.199 1.00 50.84 79 THR A C 1
ATOM 626 O O . THR A 1 79 ? 42.708 -14.907 -72.568 1.00 50.84 79 THR A O 1
ATOM 629 N N . SER A 1 80 ? 40.711 -14.021 -72.919 1.00 47.22 80 SER A N 1
ATOM 630 C CA . SER A 1 80 ? 40.495 -14.684 -74.204 1.00 47.22 80 SER A CA 1
ATOM 631 C C . SER A 1 80 ? 40.881 -13.766 -75.369 1.00 47.22 80 SER A C 1
ATOM 633 O O . SER A 1 80 ? 40.030 -13.155 -76.008 1.00 47.22 80 SER A O 1
ATOM 635 N N . GLY A 1 81 ? 42.188 -13.693 -75.640 1.00 52.84 81 GLY A N 1
ATOM 636 C CA . GLY A 1 81 ? 42.718 -13.465 -76.991 1.00 52.84 81 GLY A CA 1
ATOM 637 C C . GLY A 1 81 ? 42.697 -12.047 -77.578 1.00 52.84 81 GLY A C 1
ATOM 638 O O . GLY A 1 81 ? 42.667 -11.931 -78.798 1.00 52.84 81 GLY A O 1
ATOM 639 N N . SER A 1 82 ? 42.728 -10.976 -76.778 1.00 42.28 82 SER A N 1
ATOM 640 C CA . SER A 1 82 ? 42.848 -9.602 -77.303 1.00 42.28 82 SER A CA 1
ATOM 641 C C . SER A 1 82 ? 44.211 -8.994 -76.980 1.00 42.28 82 SER A C 1
ATOM 643 O O . SER A 1 82 ? 44.582 -8.873 -75.816 1.00 42.28 82 SER A O 1
ATOM 645 N N . GLU A 1 83 ? 44.929 -8.551 -78.011 1.00 48.16 83 GLU A N 1
ATOM 646 C CA . GLU A 1 83 ? 46.121 -7.710 -77.889 1.00 48.16 83 GLU A CA 1
ATOM 647 C C . GLU A 1 83 ? 45.821 -6.462 -77.034 1.00 48.16 83 GLU A C 1
ATOM 649 O O . GLU A 1 83 ? 44.790 -5.797 -77.198 1.00 48.16 83 GLU A O 1
ATOM 654 N N . PHE A 1 84 ? 46.723 -6.157 -76.097 1.00 49.59 84 PHE A N 1
ATOM 655 C CA . PHE A 1 84 ? 46.634 -5.064 -75.125 1.00 49.59 84 PHE A CA 1
ATOM 656 C C . PHE A 1 84 ? 46.682 -3.681 -75.811 1.00 49.59 84 PHE A C 1
ATOM 658 O O . PHE A 1 84 ? 47.705 -3.002 -75.821 1.00 49.59 84 PHE A O 1
ATOM 665 N N . LYS A 1 85 ? 45.556 -3.195 -76.346 1.00 50.78 85 LYS A N 1
ATOM 666 C CA . LYS A 1 85 ? 45.371 -1.763 -76.652 1.00 50.78 85 LYS A CA 1
ATOM 667 C C . LYS A 1 85 ? 44.856 -1.025 -75.415 1.00 50.78 85 LYS A C 1
ATOM 669 O O . LYS A 1 85 ? 43.711 -0.571 -75.359 1.00 50.78 85 LYS A O 1
ATOM 674 N N . VAL A 1 86 ? 45.712 -0.897 -74.403 1.00 55.50 86 VAL A N 1
ATOM 675 C CA . VAL A 1 86 ? 45.454 -0.012 -73.258 1.00 55.50 86 VAL A CA 1
ATOM 676 C C . VAL A 1 86 ? 45.758 1.415 -73.706 1.00 55.50 86 VAL A C 1
ATOM 678 O O . VAL A 1 86 ? 46.890 1.878 -73.647 1.00 55.50 86 VAL A O 1
ATOM 681 N N . GLY A 1 87 ? 44.752 2.115 -74.234 1.00 59.09 87 GLY A N 1
ATOM 682 C CA . GLY A 1 87 ? 44.899 3.532 -74.572 1.00 59.09 87 GLY A CA 1
ATOM 683 C C . GLY A 1 87 ? 45.240 4.351 -73.322 1.00 59.09 87 GLY A C 1
ATOM 684 O O . GLY A 1 87 ? 44.601 4.170 -72.285 1.00 59.09 87 GLY A O 1
ATOM 685 N N . ALA A 1 88 ? 46.208 5.268 -73.424 1.00 60.31 88 ALA A N 1
ATOM 686 C CA . ALA A 1 88 ? 46.695 6.107 -72.319 1.00 60.31 88 ALA A CA 1
ATOM 687 C C . ALA A 1 88 ? 45.570 6.810 -71.527 1.00 60.31 88 ALA A C 1
ATOM 689 O O . ALA A 1 88 ? 45.663 6.968 -70.312 1.00 60.31 88 ALA A O 1
ATOM 690 N N . LEU A 1 89 ? 44.461 7.146 -72.195 1.00 58.84 89 LEU A N 1
ATOM 691 C CA . LEU A 1 89 ? 43.279 7.758 -71.582 1.00 58.84 89 LEU A CA 1
ATOM 692 C C . LEU A 1 89 ? 42.590 6.852 -70.538 1.00 58.84 89 LEU A C 1
ATOM 694 O O . LEU A 1 89 ? 42.097 7.335 -69.522 1.00 58.84 89 LEU A O 1
ATOM 698 N N . LYS A 1 90 ? 42.581 5.528 -70.754 1.00 58.78 90 LYS A N 1
ATOM 699 C CA . LYS A 1 90 ? 41.983 4.547 -69.827 1.00 58.78 90 LYS A CA 1
ATOM 700 C C . LYS A 1 90 ? 42.856 4.322 -68.593 1.00 58.78 90 LYS A C 1
ATOM 702 O O . LYS A 1 90 ? 42.335 4.136 -67.493 1.00 58.78 90 LYS A O 1
ATOM 707 N N . LEU A 1 91 ? 44.175 4.373 -68.782 1.00 64.19 91 LEU A N 1
ATOM 708 C CA . LEU A 1 91 ? 45.145 4.287 -67.694 1.00 64.19 91 LEU A CA 1
ATOM 709 C C . LEU A 1 91 ? 45.036 5.524 -66.791 1.00 64.19 91 LEU A C 1
ATOM 711 O O . LEU A 1 91 ? 44.848 5.387 -65.586 1.00 64.19 91 LEU A O 1
ATOM 715 N N . ALA A 1 92 ? 45.028 6.720 -67.388 1.00 69.62 92 ALA A N 1
ATOM 716 C CA . ALA A 1 92 ? 44.914 7.979 -66.657 1.00 69.62 92 ALA A CA 1
ATOM 717 C C . ALA A 1 92 ? 43.605 8.085 -65.852 1.00 69.62 92 ALA A C 1
ATOM 719 O O . ALA A 1 92 ? 43.635 8.484 -64.689 1.00 69.62 92 ALA A O 1
ATOM 720 N N . GLY A 1 93 ? 42.467 7.671 -66.426 1.00 65.88 93 GLY A N 1
ATOM 721 C CA . GLY A 1 93 ? 41.179 7.685 -65.721 1.00 65.88 93 GLY A CA 1
ATOM 722 C C . GLY A 1 93 ? 41.133 6.743 -64.512 1.00 65.88 93 GLY A C 1
ATOM 723 O O . GLY A 1 93 ? 40.608 7.109 -63.462 1.00 65.88 93 GLY A O 1
ATOM 724 N N . SER A 1 94 ? 41.736 5.556 -64.628 1.00 64.56 94 SER A N 1
ATOM 725 C CA . SER A 1 94 ? 41.788 4.578 -63.530 1.00 64.56 94 SER A CA 1
ATOM 726 C C . SER A 1 94 ? 42.719 5.043 -62.404 1.00 64.56 94 SER A C 1
ATOM 728 O O . SER A 1 94 ? 42.377 4.931 -61.227 1.00 64.56 94 SER A O 1
ATOM 730 N N . SER A 1 95 ? 43.863 5.636 -62.758 1.00 67.50 95 SER A N 1
ATOM 731 C CA . SER A 1 95 ? 44.789 6.235 -61.793 1.00 67.50 95 SER A CA 1
ATOM 732 C C . SER A 1 95 ? 44.176 7.433 -61.065 1.00 67.50 95 SER A C 1
ATOM 734 O O . SER A 1 95 ? 44.308 7.528 -59.848 1.00 67.50 95 SER A O 1
ATOM 736 N N . ALA A 1 96 ? 43.460 8.316 -61.770 1.00 70.56 96 ALA A N 1
ATOM 737 C CA . ALA A 1 96 ? 42.787 9.462 -61.155 1.00 70.56 96 ALA A CA 1
ATOM 738 C C . ALA A 1 96 ? 41.714 9.027 -60.143 1.00 70.56 96 ALA A C 1
ATOM 740 O O . ALA A 1 96 ? 41.613 9.605 -59.061 1.00 70.56 96 ALA A O 1
ATOM 741 N N . LEU A 1 97 ? 40.954 7.973 -60.461 1.00 71.50 97 LEU A N 1
ATOM 742 C CA . LEU A 1 97 ? 39.935 7.431 -59.564 1.00 71.50 97 LEU A CA 1
ATOM 743 C C . LEU A 1 97 ? 40.566 6.818 -58.305 1.00 71.50 97 LEU A C 1
ATOM 745 O O . LEU A 1 97 ? 40.113 7.108 -57.201 1.00 71.50 97 LEU A O 1
ATOM 749 N N . LEU A 1 98 ? 41.662 6.064 -58.446 1.00 67.75 98 LEU A N 1
ATOM 750 C CA . LEU A 1 98 ? 42.414 5.530 -57.306 1.00 67.75 98 LEU A CA 1
ATOM 751 C C . LEU A 1 98 ? 42.960 6.642 -56.401 1.00 67.75 98 LEU A C 1
ATOM 753 O O . LEU A 1 98 ? 42.739 6.606 -55.192 1.00 67.75 98 LEU A O 1
ATOM 757 N N . ILE A 1 99 ? 43.604 7.661 -56.974 1.00 72.88 99 ILE A N 1
ATOM 758 C CA . ILE A 1 99 ? 44.147 8.796 -56.210 1.00 72.88 99 ILE A CA 1
ATOM 759 C C . ILE A 1 99 ? 43.024 9.534 -55.466 1.00 72.88 99 ILE A C 1
ATOM 761 O O . ILE A 1 99 ? 43.167 9.830 -54.280 1.00 72.88 99 ILE A O 1
ATOM 765 N N . GLY A 1 100 ? 41.883 9.761 -56.125 1.00 71.88 100 GLY A N 1
ATOM 766 C CA . GLY A 1 100 ? 40.707 10.371 -55.502 1.00 71.88 100 GLY A CA 1
ATOM 767 C C . GLY A 1 100 ? 40.169 9.552 -54.326 1.00 71.88 100 GLY A C 1
ATOM 768 O O . GLY A 1 100 ? 39.906 10.105 -53.258 1.00 71.88 100 GLY A O 1
ATOM 769 N N . THR A 1 101 ? 40.066 8.228 -54.481 1.00 70.06 101 THR A N 1
ATOM 770 C CA . THR A 1 101 ? 39.602 7.344 -53.399 1.00 70.06 101 THR A CA 1
ATOM 771 C C . THR A 1 101 ? 40.565 7.289 -52.216 1.00 70.06 101 THR A C 1
ATOM 773 O O . THR A 1 101 ? 40.113 7.297 -51.075 1.00 70.06 101 THR A O 1
ATOM 776 N N . VAL A 1 102 ? 41.880 7.299 -52.463 1.00 72.81 102 VAL A N 1
ATOM 777 C CA . VAL A 1 102 ? 42.898 7.313 -51.402 1.00 72.81 102 VAL A CA 1
ATOM 778 C C . VAL A 1 102 ? 42.846 8.624 -50.624 1.00 72.81 102 VAL A C 1
ATOM 780 O O . VAL A 1 102 ? 42.847 8.595 -49.398 1.00 72.81 102 VAL A O 1
ATOM 783 N N . TYR A 1 103 ? 42.739 9.767 -51.308 1.00 74.62 103 TYR A N 1
ATOM 784 C CA . TYR A 1 103 ? 42.655 11.069 -50.645 1.00 74.62 103 TYR A CA 1
ATOM 785 C C . TYR A 1 103 ? 41.395 11.190 -49.770 1.00 74.62 103 TYR A C 1
ATOM 787 O O . TYR A 1 103 ? 41.472 11.642 -48.628 1.00 74.62 103 TYR A O 1
ATOM 795 N N . PHE A 1 104 ? 40.247 10.720 -50.272 1.00 68.75 104 PHE A N 1
ATOM 796 C CA . PHE A 1 104 ? 38.982 10.733 -49.534 1.00 68.75 104 PHE A CA 1
ATOM 797 C C . PHE A 1 104 ? 38.968 9.753 -48.349 1.00 68.75 104 PHE A C 1
ATOM 799 O O . PHE A 1 104 ? 38.476 10.078 -47.270 1.00 68.75 104 PHE A O 1
ATOM 806 N N . ALA A 1 105 ? 39.536 8.556 -48.521 1.00 66.50 105 ALA A N 1
ATOM 807 C CA . ALA A 1 105 ? 39.667 7.598 -47.429 1.00 66.50 105 ALA A CA 1
ATOM 808 C C . ALA A 1 105 ? 40.613 8.123 -46.337 1.00 66.50 105 ALA A C 1
ATOM 810 O O . ALA A 1 105 ? 40.310 7.989 -45.153 1.00 66.50 105 ALA A O 1
ATOM 811 N N . ASN A 1 106 ? 41.720 8.764 -46.724 1.00 70.81 106 ASN A N 1
ATOM 812 C CA . ASN A 1 106 ? 42.714 9.275 -45.784 1.00 70.81 106 ASN A CA 1
ATOM 813 C C . ASN A 1 106 ? 42.160 10.407 -44.901 1.00 70.81 106 ASN A C 1
ATOM 815 O O . ASN A 1 106 ? 42.363 10.385 -43.690 1.00 70.81 106 ASN A O 1
ATOM 819 N N . SER A 1 107 ? 41.389 11.345 -45.467 1.00 63.53 107 SER A N 1
ATOM 820 C CA . SER A 1 107 ? 40.784 12.433 -44.681 1.00 63.53 107 SER A CA 1
ATOM 821 C C . SER A 1 107 ? 39.728 11.936 -43.686 1.00 63.53 107 SER A C 1
ATOM 823 O O . SER A 1 107 ? 39.616 12.460 -42.580 1.00 63.53 107 SER A O 1
ATOM 825 N N . SER A 1 108 ? 38.978 10.885 -44.033 1.00 60.97 108 SER A N 1
ATOM 826 C CA . SER A 1 108 ? 38.002 10.274 -43.120 1.00 60.97 108 SER A CA 1
ATOM 827 C C . SER A 1 108 ? 38.666 9.438 -42.017 1.00 60.97 108 SER A C 1
ATOM 829 O O . SER A 1 108 ? 38.152 9.373 -40.897 1.00 60.97 108 SER A O 1
ATOM 831 N N . LEU A 1 109 ? 39.825 8.833 -42.305 1.00 59.09 109 LEU A N 1
ATOM 832 C CA . LEU A 1 109 ? 40.626 8.123 -41.307 1.00 59.09 109 LEU A CA 1
ATOM 833 C C . LEU A 1 109 ? 41.209 9.076 -40.263 1.00 59.09 109 LEU A C 1
ATOM 835 O O . LEU A 1 109 ? 41.180 8.748 -39.083 1.00 59.09 109 LEU A O 1
ATOM 839 N N . GLU A 1 110 ? 41.680 10.258 -40.658 1.00 63.22 110 GLU A N 1
ATOM 840 C CA . GLU A 1 110 ? 42.267 11.239 -39.734 1.00 63.22 110 GLU A CA 1
ATOM 841 C C . GLU A 1 110 ? 41.249 11.738 -38.691 1.00 63.22 110 GLU A C 1
ATOM 843 O O . GLU A 1 110 ? 41.566 11.856 -37.507 1.00 63.22 110 GLU A O 1
ATOM 848 N N . VAL A 1 111 ? 39.983 11.901 -39.095 1.00 61.62 111 VAL A N 1
ATOM 849 C CA . VAL A 1 111 ? 38.871 12.254 -38.192 1.00 61.62 111 VAL A CA 1
ATOM 850 C C . VAL A 1 111 ? 38.546 11.126 -37.201 1.00 61.62 111 VAL A C 1
ATOM 852 O O . VAL A 1 111 ? 38.140 11.394 -36.071 1.00 61.62 111 VAL A O 1
ATOM 855 N N . GLN A 1 112 ? 38.743 9.862 -37.588 1.00 56.94 112 GLN A N 1
ATOM 856 C CA . GLN A 1 112 ? 38.485 8.699 -36.726 1.00 56.94 112 GLN A CA 1
ATOM 857 C C . GLN A 1 112 ? 39.698 8.297 -35.871 1.00 56.94 112 GLN A C 1
ATOM 859 O O . GLN A 1 112 ? 39.532 7.731 -34.793 1.00 56.94 112 GLN A O 1
ATOM 864 N N . MET A 1 113 ? 40.915 8.611 -36.318 1.00 58.22 113 MET A N 1
ATOM 865 C CA . MET A 1 113 ? 42.175 8.251 -35.664 1.00 58.22 113 MET A CA 1
ATOM 866 C C . MET A 1 113 ? 42.651 9.260 -34.618 1.00 58.22 113 MET A C 1
ATOM 868 O O . MET A 1 113 ? 43.757 9.099 -34.092 1.00 58.22 113 MET A O 1
ATOM 872 N N . ASN A 1 114 ? 41.842 10.257 -34.241 1.00 61.75 114 ASN A N 1
ATOM 873 C CA . ASN A 1 114 ? 42.174 11.123 -33.111 1.00 61.75 114 ASN A CA 1
ATOM 874 C C . ASN A 1 114 ? 41.956 10.388 -31.770 1.00 61.75 114 ASN A C 1
ATOM 876 O O . ASN A 1 114 ? 41.126 10.747 -30.937 1.00 61.75 114 ASN A O 1
ATOM 880 N N . ILE A 1 115 ? 42.730 9.315 -31.577 1.00 60.81 115 ILE A N 1
ATOM 881 C CA . ILE A 1 115 ? 42.729 8.395 -30.436 1.00 60.81 115 ILE A CA 1
ATOM 882 C C . ILE A 1 115 ? 42.890 9.167 -29.118 1.00 60.81 115 ILE A C 1
ATOM 884 O O . ILE A 1 115 ? 42.320 8.779 -28.096 1.00 60.81 115 ILE A O 1
ATOM 888 N N . LYS A 1 116 ? 43.597 10.305 -29.147 1.00 65.12 116 LYS A N 1
ATOM 889 C CA . LYS A 1 116 ? 43.775 11.198 -27.995 1.00 65.12 116 LYS A CA 1
ATOM 890 C C . LYS A 1 116 ? 42.446 11.729 -27.444 1.00 65.12 116 LYS A C 1
ATOM 892 O O . LYS A 1 116 ? 42.266 11.722 -26.228 1.00 65.12 116 LYS A O 1
ATOM 897 N N . ASP A 1 117 ? 41.493 12.092 -28.302 1.00 71.44 117 ASP A N 1
ATOM 898 C CA . ASP A 1 117 ? 40.187 12.601 -27.861 1.00 71.44 117 ASP A CA 1
ATOM 899 C C . ASP A 1 117 ? 39.307 11.489 -27.281 1.00 71.44 117 ASP A C 1
ATOM 901 O O . ASP A 1 117 ? 38.587 11.705 -26.304 1.00 71.44 117 ASP A O 1
ATOM 905 N N . SER A 1 118 ? 39.373 10.278 -27.844 1.00 69.44 118 SER A N 1
ATOM 906 C CA . SER A 1 118 ? 38.657 9.117 -27.300 1.00 69.44 118 SER A CA 1
ATOM 907 C C . SER A 1 118 ? 39.212 8.662 -25.950 1.00 69.44 118 SER A C 1
ATOM 909 O O . SER A 1 118 ? 38.428 8.348 -25.057 1.00 69.44 118 SER A O 1
ATOM 911 N N . VAL A 1 119 ? 40.537 8.688 -25.759 1.00 77.62 119 VAL A N 1
ATOM 912 C CA . VAL A 1 119 ? 41.170 8.340 -24.476 1.00 77.62 119 VAL A CA 1
ATOM 913 C C . VAL A 1 119 ? 40.822 9.379 -23.407 1.00 77.62 119 VAL A C 1
ATOM 915 O O . VAL A 1 119 ? 40.397 9.004 -22.317 1.00 77.62 119 VAL A O 1
ATOM 918 N N . ALA A 1 120 ? 40.872 10.675 -23.736 1.00 76.81 120 ALA A N 1
ATOM 919 C CA . ALA A 1 120 ? 40.486 11.741 -22.809 1.00 76.81 120 ALA A CA 1
ATOM 920 C C . ALA A 1 120 ? 38.995 11.686 -22.413 1.00 76.81 120 ALA A C 1
ATOM 922 O O . ALA A 1 120 ? 38.632 11.995 -21.276 1.00 76.81 120 ALA A O 1
ATOM 923 N N . LYS A 1 121 ? 38.107 11.281 -23.333 1.00 81.81 121 LYS A N 1
ATOM 924 C CA . LYS A 1 121 ? 36.685 11.044 -23.023 1.00 81.81 121 LYS A CA 1
ATOM 925 C C . LYS A 1 121 ? 36.494 9.837 -22.104 1.00 81.81 121 LYS A C 1
ATOM 927 O O . LYS A 1 121 ? 35.668 9.905 -21.196 1.00 81.81 121 LYS A O 1
ATOM 932 N N . LEU A 1 122 ? 37.254 8.764 -22.321 1.00 81.69 122 LEU A N 1
ATOM 933 C CA . LEU A 1 122 ? 37.180 7.553 -21.507 1.00 81.69 122 LEU A CA 1
ATOM 934 C C . LEU A 1 122 ? 37.669 7.802 -20.073 1.00 81.69 122 LEU A C 1
ATOM 936 O O . LEU A 1 122 ? 37.022 7.373 -19.122 1.00 81.69 122 LEU A O 1
ATOM 940 N N . GLU A 1 123 ? 38.761 8.551 -19.913 1.00 84.56 123 GLU A N 1
ATOM 941 C CA . GLU A 1 123 ? 39.300 8.930 -18.603 1.00 84.56 123 GLU A CA 1
ATOM 942 C C . GLU A 1 123 ? 38.303 9.787 -17.810 1.00 84.56 123 GLU A C 1
ATOM 944 O O . GLU A 1 123 ? 38.005 9.488 -16.653 1.00 84.56 123 GLU A O 1
ATOM 949 N N . LYS A 1 124 ? 37.690 10.792 -18.454 1.00 87.62 124 LYS A N 1
ATOM 950 C CA . LYS A 1 124 ? 36.619 11.593 -17.836 1.00 87.62 124 LYS A CA 1
ATOM 951 C C . LYS A 1 124 ? 35.437 10.729 -17.404 1.00 87.62 124 LYS A C 1
ATOM 953 O O . LYS A 1 124 ? 34.950 10.890 -16.289 1.00 87.62 124 LYS A O 1
ATOM 958 N N . ALA A 1 125 ? 35.002 9.798 -18.255 1.00 83.38 125 ALA A N 1
ATOM 959 C CA . ALA A 1 125 ? 33.910 8.888 -17.925 1.00 83.38 125 ALA A CA 1
ATOM 960 C C . ALA A 1 125 ? 34.244 8.006 -16.711 1.00 83.38 125 ALA A C 1
ATOM 962 O O . ALA A 1 125 ? 33.389 7.812 -15.848 1.00 83.38 125 ALA A O 1
ATOM 963 N N . TYR A 1 126 ? 35.486 7.524 -16.606 1.00 90.25 126 TYR A N 1
ATOM 964 C CA . TYR A 1 126 ? 35.935 6.723 -15.468 1.00 90.25 126 TYR A CA 1
ATOM 965 C C . TYR A 1 126 ? 35.899 7.522 -14.155 1.00 90.25 126 TYR A C 1
ATOM 967 O O . TYR A 1 126 ? 35.323 7.062 -13.170 1.00 90.25 126 TYR A O 1
ATOM 975 N N . VAL A 1 127 ? 36.407 8.760 -14.163 1.00 93.19 127 VAL A N 1
ATOM 976 C CA . VAL A 1 127 ? 36.359 9.656 -12.991 1.00 93.19 127 VAL A CA 1
ATOM 977 C C . VAL A 1 127 ? 34.915 9.947 -12.566 1.00 93.19 127 VAL A C 1
ATOM 979 O O . VAL A 1 127 ? 34.603 9.899 -11.376 1.00 93.19 127 VAL A O 1
ATOM 982 N N . THR A 1 128 ? 34.006 10.193 -13.516 1.00 91.31 128 THR A N 1
ATOM 983 C CA . THR A 1 128 ? 32.582 10.416 -13.209 1.00 91.31 128 THR A CA 1
ATOM 984 C C . THR A 1 128 ? 31.922 9.177 -12.601 1.00 91.31 128 THR A C 1
ATOM 986 O O . THR A 1 128 ? 31.144 9.297 -11.655 1.00 91.31 128 THR A O 1
ATOM 989 N N . ILE A 1 129 ? 32.235 7.978 -13.104 1.00 91.81 129 ILE A N 1
ATOM 990 C CA . ILE A 1 129 ? 31.716 6.721 -12.545 1.00 91.81 129 ILE A CA 1
ATOM 991 C C . ILE A 1 129 ? 32.173 6.546 -11.093 1.00 91.81 129 ILE A C 1
ATOM 993 O O . ILE A 1 129 ? 31.362 6.179 -10.239 1.00 91.81 129 ILE A O 1
ATOM 997 N N . ASP A 1 130 ? 33.438 6.841 -10.793 1.00 93.06 130 ASP A N 1
ATOM 998 C CA . ASP A 1 130 ? 33.964 6.735 -9.432 1.00 93.06 130 ASP A CA 1
ATOM 999 C C . ASP A 1 130 ? 33.324 7.754 -8.476 1.00 93.06 130 ASP A C 1
ATOM 1001 O O . ASP A 1 130 ? 32.957 7.387 -7.356 1.00 93.06 130 ASP A O 1
ATOM 1005 N N . GLN A 1 131 ? 33.090 8.991 -8.926 1.00 95.06 131 GLN A N 1
ATOM 1006 C CA . GLN A 1 131 ? 32.356 10.005 -8.154 1.00 95.06 131 GLN A CA 1
ATOM 1007 C C . GLN A 1 131 ? 30.918 9.559 -7.851 1.00 95.06 131 GLN A C 1
ATOM 1009 O O . GLN A 1 131 ? 30.505 9.542 -6.691 1.00 95.06 131 GLN A O 1
ATOM 1014 N N . LEU A 1 132 ? 30.177 9.092 -8.862 1.00 93.75 132 LEU A N 1
ATOM 1015 C CA . LEU A 1 132 ? 28.811 8.582 -8.683 1.00 93.75 132 LEU A CA 1
ATOM 1016 C C . LEU A 1 132 ? 28.767 7.380 -7.731 1.00 93.75 132 LEU A C 1
ATOM 1018 O O . LEU A 1 132 ? 27.842 7.231 -6.931 1.00 93.75 132 LEU A O 1
ATOM 1022 N N . LYS A 1 133 ? 29.784 6.515 -7.780 1.00 95.69 133 LYS A N 1
ATOM 1023 C CA . LYS A 1 133 ? 29.897 5.364 -6.880 1.00 95.69 133 LYS A CA 1
ATOM 1024 C C . LYS A 1 133 ? 30.151 5.791 -5.435 1.00 95.69 133 LYS A C 1
ATOM 1026 O O . LYS A 1 133 ? 29.640 5.137 -4.523 1.00 95.69 133 LYS A O 1
ATOM 1031 N N . GLN A 1 134 ? 30.911 6.863 -5.211 1.00 95.25 134 GLN A N 1
ATOM 1032 C CA . GLN A 1 134 ? 31.088 7.447 -3.881 1.00 95.25 134 GLN A CA 1
ATOM 1033 C C . GLN A 1 134 ? 29.786 8.072 -3.366 1.00 95.25 134 GLN A C 1
ATOM 1035 O O . GLN A 1 134 ? 29.377 7.744 -2.254 1.00 95.25 134 GLN A O 1
ATOM 1040 N N . GLU A 1 135 ? 29.077 8.855 -4.181 1.00 94.19 135 GLU A N 1
ATOM 1041 C CA . GLU A 1 135 ? 27.777 9.434 -3.803 1.00 94.19 135 GLU A CA 1
ATOM 1042 C C . GLU A 1 135 ? 26.720 8.369 -3.480 1.00 94.19 135 GLU A C 1
ATOM 1044 O O . GLU A 1 135 ? 25.932 8.504 -2.543 1.00 94.19 135 GLU A O 1
ATOM 1049 N N . LEU A 1 136 ? 26.699 7.258 -4.220 1.00 94.00 136 LEU A N 1
ATOM 1050 C CA . LEU A 1 136 ? 25.804 6.145 -3.903 1.00 94.00 136 LEU A CA 1
ATOM 1051 C C . LEU A 1 136 ? 26.142 5.495 -2.557 1.00 94.00 136 LEU A C 1
ATOM 1053 O O . LEU A 1 136 ? 25.235 5.056 -1.847 1.00 94.00 136 LEU A O 1
ATOM 1057 N N . ARG A 1 137 ? 27.428 5.426 -2.187 1.00 93.38 137 ARG A N 1
ATOM 1058 C CA . ARG A 1 137 ? 27.846 4.910 -0.876 1.00 93.38 137 ARG A CA 1
ATOM 1059 C C . ARG A 1 137 ? 27.415 5.848 0.247 1.00 93.38 137 ARG A C 1
ATOM 1061 O O . ARG A 1 137 ? 26.849 5.351 1.217 1.00 93.38 137 ARG A O 1
ATOM 1068 N N . THR A 1 138 ? 27.602 7.160 0.094 1.00 94.94 138 THR A N 1
ATOM 1069 C CA . THR A 1 138 ? 27.201 8.148 1.112 1.00 94.94 138 THR A CA 1
ATOM 1070 C C . THR A 1 138 ? 25.685 8.182 1.301 1.00 94.94 138 THR A C 1
ATOM 1072 O O . THR A 1 138 ? 25.200 8.050 2.423 1.00 94.94 138 THR A O 1
ATOM 1075 N N . ARG A 1 139 ? 24.903 8.197 0.214 1.00 91.88 139 ARG A N 1
ATOM 1076 C CA . ARG A 1 139 ? 23.432 8.114 0.298 1.00 91.88 139 ARG A CA 1
ATOM 1077 C C . ARG A 1 139 ? 22.954 6.814 0.942 1.00 91.88 139 ARG A C 1
ATOM 1079 O O . ARG A 1 139 ? 21.940 6.792 1.640 1.00 91.88 139 ARG A O 1
ATOM 1086 N N . LYS A 1 140 ? 23.664 5.703 0.715 1.00 94.94 140 LYS A N 1
ATOM 1087 C CA . LYS A 1 140 ? 23.334 4.420 1.347 1.00 94.94 140 LYS A CA 1
ATOM 1088 C C . LYS A 1 140 ? 23.581 4.459 2.856 1.00 94.94 140 LYS A C 1
ATOM 1090 O O . LYS A 1 140 ? 22.746 3.938 3.592 1.00 94.94 140 LYS A O 1
ATOM 1095 N N . THR A 1 141 ? 24.673 5.076 3.309 1.00 93.56 141 THR A N 1
ATOM 1096 C CA . THR A 1 141 ? 24.950 5.245 4.744 1.00 93.56 141 THR A CA 1
ATOM 1097 C C . THR A 1 141 ? 23.962 6.205 5.401 1.00 93.56 141 THR A C 1
ATOM 1099 O O . THR A 1 141 ? 23.408 5.864 6.439 1.00 93.56 141 THR A O 1
ATOM 1102 N N . GLU A 1 142 ? 23.636 7.334 4.764 1.00 93.94 142 GLU A N 1
ATOM 1103 C CA . GLU A 1 142 ? 22.609 8.272 5.249 1.00 93.94 142 GLU A CA 1
ATOM 1104 C C . GLU A 1 142 ? 21.251 7.585 5.409 1.00 93.94 142 GLU A C 1
ATOM 1106 O O . GLU A 1 142 ? 20.609 7.693 6.450 1.00 93.94 142 GLU A O 1
ATOM 1111 N N . LYS A 1 143 ? 20.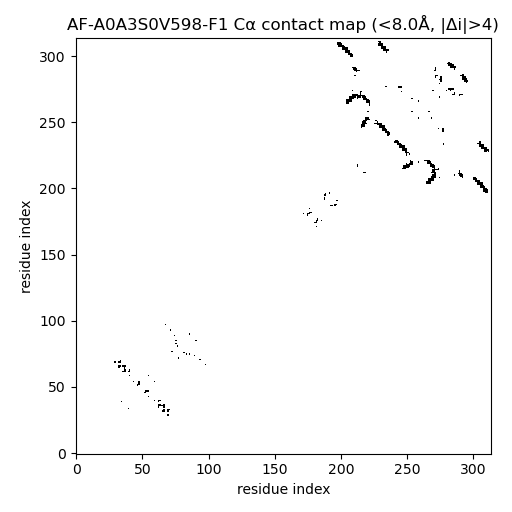832 6.794 4.412 1.00 93.00 143 LYS A N 1
ATOM 1112 C CA . LYS A 1 143 ? 19.579 6.034 4.485 1.00 93.00 143 LYS A CA 1
ATOM 1113 C C . LYS A 1 143 ? 19.574 5.024 5.635 1.00 93.00 143 LYS A C 1
ATOM 1115 O O . LYS A 1 143 ? 18.518 4.776 6.211 1.00 93.00 143 LYS A O 1
ATOM 1120 N N . GLN A 1 144 ? 20.714 4.411 5.950 1.00 92.19 144 GLN A N 1
ATOM 1121 C CA . GLN A 1 144 ? 20.821 3.489 7.083 1.00 92.19 144 GLN A CA 1
ATOM 1122 C C . GLN A 1 144 ? 20.736 4.223 8.424 1.00 92.19 144 GLN A C 1
ATOM 1124 O O . GLN A 1 144 ? 20.031 3.743 9.307 1.00 92.19 144 GLN A O 1
ATOM 1129 N N . ILE A 1 145 ? 21.379 5.387 8.546 1.00 95.56 145 ILE A N 1
ATOM 1130 C CA . ILE A 1 145 ? 21.304 6.239 9.742 1.00 95.56 145 ILE A CA 1
ATOM 1131 C C . ILE A 1 145 ? 19.859 6.701 9.965 1.00 95.56 145 ILE A C 1
ATOM 1133 O O . ILE A 1 145 ? 19.292 6.423 11.016 1.00 95.56 145 ILE A O 1
ATOM 1137 N N . LEU A 1 146 ? 19.219 7.270 8.937 1.00 93.25 146 LEU A N 1
ATOM 1138 C CA . LEU A 1 146 ? 17.816 7.700 8.989 1.00 93.25 146 LEU A CA 1
ATOM 1139 C C . LEU A 1 146 ? 16.863 6.548 9.331 1.00 93.25 146 LEU A C 1
ATOM 1141 O O . LEU A 1 146 ? 15.898 6.733 10.067 1.00 93.25 146 LEU A O 1
ATOM 1145 N N . LYS A 1 147 ? 17.116 5.337 8.815 1.00 93.75 147 LYS A N 1
ATOM 1146 C CA . LYS A 1 147 ? 16.314 4.158 9.175 1.00 93.75 147 LYS A CA 1
ATOM 1147 C C . LYS A 1 147 ? 16.460 3.820 10.661 1.00 93.75 147 LYS A C 1
ATOM 1149 O O . LYS A 1 147 ? 15.455 3.520 11.297 1.00 93.75 147 LYS A O 1
ATOM 1154 N N . GLY A 1 148 ? 17.679 3.894 11.198 1.00 93.31 148 GLY A N 1
ATOM 1155 C CA . GLY A 1 148 ? 17.938 3.708 12.625 1.00 93.31 148 GLY A CA 1
ATOM 1156 C C . GLY A 1 148 ? 17.234 4.757 13.490 1.00 93.31 148 GLY A C 1
ATOM 1157 O O . GLY A 1 148 ? 16.589 4.399 14.471 1.00 93.31 148 GLY A O 1
ATOM 1158 N N . GLU A 1 149 ? 17.273 6.031 13.089 1.00 95.19 149 GLU A N 1
ATOM 1159 C CA . GLU A 1 149 ? 16.573 7.122 13.785 1.00 95.19 149 GLU A CA 1
ATOM 1160 C C . GLU A 1 149 ? 15.052 6.920 13.801 1.00 95.19 149 GLU A C 1
ATOM 1162 O O . GLU A 1 149 ? 14.414 7.087 14.840 1.00 95.19 149 GLU A O 1
ATOM 1167 N N . VAL A 1 150 ? 14.457 6.503 12.677 1.00 93.75 150 VAL A N 1
ATOM 1168 C CA . VAL A 1 150 ? 13.015 6.213 12.604 1.00 93.75 150 VAL A CA 1
ATOM 1169 C C . VAL A 1 150 ? 12.634 5.054 13.527 1.00 93.75 150 VAL A C 1
ATOM 1171 O O . VAL A 1 150 ? 11.622 5.140 14.220 1.00 93.75 150 VAL A O 1
ATOM 1174 N N . GLU A 1 151 ? 13.431 3.984 13.568 1.00 93.62 151 GLU A N 1
ATOM 1175 C CA . GLU A 1 151 ? 13.198 2.850 14.473 1.00 93.62 151 GLU A CA 1
ATOM 1176 C C . GLU A 1 151 ? 13.304 3.272 15.947 1.00 93.62 151 GLU A C 1
ATOM 1178 O O . GLU A 1 151 ? 12.478 2.870 16.770 1.00 93.62 151 GLU A O 1
ATOM 1183 N N . GLN A 1 152 ? 14.269 4.133 16.277 1.00 95.31 152 GLN A N 1
ATOM 1184 C CA . GLN A 1 152 ? 14.434 4.669 17.625 1.00 95.31 152 GLN A CA 1
ATOM 1185 C C . GLN A 1 152 ? 13.252 5.557 18.039 1.00 95.31 152 GLN A C 1
ATOM 1187 O O . GLN A 1 152 ? 12.692 5.358 19.117 1.00 95.31 152 GLN A O 1
ATOM 1192 N N . LEU A 1 153 ? 12.822 6.481 17.175 1.00 94.75 153 LEU A N 1
ATOM 1193 C CA . LEU A 1 153 ? 11.663 7.343 17.430 1.00 94.75 153 LEU A CA 1
ATOM 1194 C C . LEU A 1 153 ? 10.373 6.530 17.582 1.00 94.75 153 LEU A C 1
ATOM 1196 O O . LEU A 1 153 ? 9.556 6.815 18.454 1.00 94.75 153 LEU A O 1
ATOM 1200 N N . GLN A 1 154 ? 10.190 5.481 16.776 1.00 92.94 154 GLN A N 1
ATOM 1201 C CA . GLN A 1 154 ? 9.051 4.572 16.925 1.00 92.94 154 GLN A CA 1
ATOM 1202 C C . GLN A 1 154 ? 9.074 3.836 18.270 1.00 92.94 154 GLN A C 1
ATOM 1204 O O . GLN A 1 154 ? 8.028 3.687 18.908 1.00 92.94 154 GLN A O 1
ATOM 1209 N N . ALA A 1 155 ? 10.249 3.394 18.725 1.00 94.69 155 ALA A N 1
ATOM 1210 C CA . ALA A 1 155 ? 10.395 2.779 20.039 1.00 94.69 155 ALA A CA 1
ATOM 1211 C C . ALA A 1 155 ? 10.087 3.775 21.171 1.00 94.69 155 ALA A C 1
ATOM 1213 O O . ALA A 1 155 ? 9.412 3.410 22.134 1.00 94.69 155 ALA A O 1
ATOM 1214 N N . GLU A 1 156 ? 10.523 5.029 21.039 1.00 95.19 156 GLU A N 1
ATOM 1215 C CA . GLU A 1 156 ? 10.254 6.092 22.010 1.00 95.19 156 GLU A CA 1
ATOM 1216 C C . GLU A 1 156 ? 8.761 6.431 22.090 1.00 95.19 156 GLU A C 1
ATOM 1218 O O . GLU A 1 156 ? 8.203 6.452 23.187 1.00 95.19 156 GLU A O 1
ATOM 1223 N N . ILE A 1 157 ? 8.082 6.594 20.948 1.00 92.12 157 ILE A N 1
ATOM 1224 C CA . ILE A 1 157 ? 6.625 6.806 20.890 1.00 92.12 157 ILE A CA 1
ATOM 1225 C C . ILE A 1 157 ? 5.898 5.669 21.604 1.00 92.12 157 ILE A C 1
ATOM 1227 O O . ILE A 1 157 ? 5.076 5.920 22.483 1.00 92.12 157 ILE A O 1
ATOM 1231 N N . LYS A 1 158 ? 6.255 4.415 21.309 1.00 91.81 158 LYS A N 1
ATOM 1232 C CA . LYS A 1 158 ? 5.634 3.250 21.949 1.00 91.81 158 LYS A CA 1
ATOM 1233 C C . LYS A 1 158 ? 5.861 3.229 23.464 1.00 91.81 158 LYS A C 1
ATOM 1235 O O . LYS A 1 158 ? 4.965 2.864 24.224 1.00 91.81 158 LYS A O 1
ATOM 1240 N N . GLN A 1 159 ? 7.047 3.619 23.932 1.00 94.81 159 GLN A N 1
ATOM 1241 C CA . GLN A 1 159 ? 7.315 3.739 25.367 1.00 94.81 159 GLN A CA 1
ATOM 1242 C C . GLN A 1 159 ? 6.517 4.875 26.012 1.00 94.81 159 GLN A C 1
ATOM 1244 O O . GLN A 1 159 ? 6.019 4.705 27.127 1.00 94.81 159 GLN A O 1
ATOM 1249 N N . MET A 1 160 ? 6.375 6.016 25.335 1.00 92.56 160 MET A N 1
ATOM 1250 C CA . MET A 1 160 ? 5.552 7.128 25.812 1.00 92.56 160 MET A CA 1
ATOM 1251 C C . MET A 1 160 ? 4.076 6.739 25.898 1.00 92.56 160 MET A C 1
ATOM 1253 O O . MET A 1 160 ? 3.446 7.009 26.917 1.00 92.56 160 MET A O 1
ATOM 1257 N N . GLU A 1 161 ? 3.544 6.039 24.895 1.00 90.81 161 GLU A N 1
ATOM 1258 C CA . GLU A 1 161 ? 2.173 5.514 24.906 1.00 90.81 161 GLU A CA 1
ATOM 1259 C C . GLU A 1 161 ? 1.936 4.566 26.086 1.00 90.81 161 GLU A C 1
ATOM 1261 O O . GLU A 1 161 ? 0.916 4.673 26.771 1.00 90.81 161 GLU A O 1
ATOM 1266 N N . LEU A 1 162 ? 2.891 3.677 26.381 1.00 93.50 162 LEU A N 1
ATOM 1267 C CA . LEU A 1 162 ? 2.805 2.774 27.533 1.00 93.50 162 LEU A CA 1
ATOM 1268 C C . LEU A 1 162 ? 2.815 3.534 28.863 1.00 93.50 162 LEU A C 1
ATOM 1270 O O . LEU A 1 162 ? 1.964 3.273 29.713 1.00 93.50 162 LEU A O 1
ATOM 1274 N N . LYS A 1 163 ? 3.734 4.492 29.037 1.00 94.94 163 LYS A N 1
ATOM 1275 C CA . LYS A 1 163 ? 3.802 5.326 30.250 1.00 94.94 163 LYS A CA 1
ATOM 1276 C C . LYS A 1 163 ? 2.528 6.144 30.439 1.00 94.94 163 LYS A C 1
ATOM 1278 O O . LYS A 1 163 ? 1.987 6.192 31.540 1.00 94.94 163 LYS A O 1
ATOM 1283 N N . TYR A 1 164 ? 2.027 6.751 29.366 1.00 93.00 164 TYR A N 1
ATOM 1284 C CA . TYR A 1 164 ? 0.789 7.522 29.388 1.00 93.00 164 TYR A CA 1
ATOM 1285 C C . TYR A 1 164 ? -0.417 6.642 29.735 1.00 93.00 164 TYR A C 1
ATOM 1287 O O . TYR A 1 164 ? -1.223 7.009 30.585 1.00 93.00 164 TYR A O 1
ATOM 1295 N N . SER A 1 165 ? -0.502 5.443 29.155 1.00 88.50 165 SER A N 1
ATOM 1296 C CA . SER A 1 165 ? -1.565 4.479 29.460 1.00 88.50 165 SER A CA 1
ATOM 1297 C C . SER A 1 165 ? -1.528 4.029 30.922 1.00 88.50 165 SER A C 1
ATOM 1299 O O . SER A 1 165 ? -2.568 3.961 31.572 1.00 88.50 165 SER A O 1
ATOM 1301 N N . GLN A 1 166 ? -0.338 3.759 31.467 1.00 93.44 166 GLN A N 1
ATOM 1302 C CA . GLN A 1 166 ? -0.167 3.417 32.883 1.00 93.44 166 GLN A CA 1
ATOM 1303 C C . GLN A 1 166 ? -0.606 4.565 33.795 1.00 93.44 166 GLN A C 1
ATOM 1305 O O . GLN A 1 166 ? -1.394 4.344 34.711 1.00 93.44 166 GLN A O 1
ATOM 1310 N N . PHE A 1 167 ? -0.174 5.791 33.493 1.00 94.06 167 PHE A N 1
ATOM 1311 C CA . PHE A 1 167 ? -0.575 6.989 34.227 1.00 94.06 167 PHE A CA 1
ATOM 1312 C C . PHE A 1 167 ? -2.096 7.208 34.198 1.00 94.06 167 PHE A C 1
ATOM 1314 O O . PHE A 1 167 ? -2.712 7.465 35.233 1.00 94.06 167 PHE A O 1
ATOM 1321 N N . LEU A 1 168 ? -2.732 7.054 33.031 1.00 88.56 168 LEU A N 1
ATOM 1322 C CA . LEU A 1 168 ? -4.188 7.132 32.911 1.00 88.56 168 LEU A CA 1
ATOM 1323 C C . LEU A 1 168 ? -4.885 6.071 33.765 1.00 88.56 168 LEU A C 1
ATOM 1325 O O . LEU A 1 168 ? -5.841 6.393 34.465 1.00 88.56 168 LEU A O 1
ATOM 1329 N N . LEU A 1 169 ? -4.407 4.825 33.747 1.00 90.12 169 LEU A N 1
ATOM 1330 C CA . LEU A 1 169 ? -4.986 3.747 34.550 1.00 90.12 169 LEU A CA 1
ATOM 1331 C C . LEU A 1 169 ? -4.850 4.005 36.052 1.00 90.12 169 LEU A C 1
ATOM 1333 O O . LEU A 1 169 ? -5.782 3.718 36.801 1.00 90.12 169 LEU A O 1
ATOM 1337 N N . GLU A 1 170 ? -3.722 4.547 36.505 1.00 93.56 170 GLU A N 1
ATOM 1338 C CA . GLU A 1 170 ? -3.533 4.928 37.908 1.00 93.56 170 GLU A CA 1
ATOM 1339 C C . GLU A 1 170 ? -4.489 6.046 38.328 1.00 93.56 170 GLU A C 1
ATOM 1341 O O . GLU A 1 170 ? -5.139 5.926 39.366 1.00 93.56 170 GLU A O 1
ATOM 1346 N N . ASN A 1 171 ? -4.662 7.070 37.491 1.00 90.81 171 ASN A N 1
ATOM 1347 C CA . ASN A 1 171 ? -5.623 8.140 37.758 1.00 90.81 171 ASN A CA 1
ATOM 1348 C C . ASN A 1 171 ? -7.063 7.623 37.768 1.00 90.81 171 ASN A C 1
ATOM 1350 O O . ASN A 1 171 ? -7.828 7.962 38.666 1.00 90.81 171 ASN A O 1
ATOM 1354 N N . ILE A 1 172 ? -7.431 6.755 36.818 1.00 89.25 172 ILE A N 1
ATOM 1355 C CA . ILE A 1 172 ? -8.768 6.149 36.761 1.00 89.25 172 ILE A CA 1
ATOM 1356 C C . ILE A 1 172 ? -9.048 5.330 38.026 1.00 89.25 172 ILE A C 1
ATOM 1358 O O . ILE A 1 172 ? -10.150 5.407 38.562 1.00 89.25 172 ILE A O 1
ATOM 1362 N N . LYS A 1 173 ? -8.058 4.594 38.551 1.00 90.69 173 LYS A N 1
ATOM 1363 C CA . LYS A 1 173 ? -8.199 3.830 39.806 1.00 90.69 173 LYS A CA 1
ATOM 1364 C C . LYS A 1 173 ? -8.466 4.711 41.029 1.00 90.69 173 LYS A C 1
ATOM 1366 O O . LYS A 1 173 ? -9.048 4.226 41.994 1.00 90.69 173 LYS A O 1
ATOM 1371 N N . GLN A 1 174 ? -8.032 5.969 41.006 1.00 93.94 174 GLN A N 1
ATOM 1372 C CA . GLN A 1 174 ? -8.250 6.921 42.098 1.00 93.94 174 GLN A CA 1
ATOM 1373 C C . GLN A 1 174 ? -9.595 7.658 41.991 1.00 93.94 174 GLN A C 1
ATOM 1375 O O . GLN A 1 174 ? -10.022 8.291 42.958 1.00 93.94 174 GLN A O 1
ATOM 1380 N N . LEU A 1 175 ? -10.284 7.585 40.846 1.00 93.38 175 LEU A N 1
ATOM 1381 C CA . LEU A 1 175 ? -11.582 8.233 40.668 1.00 93.38 175 LEU A CA 1
ATOM 1382 C C . LEU A 1 175 ? -12.669 7.508 41.465 1.00 93.38 175 LEU A C 1
ATOM 1384 O O . LEU A 1 175 ? -12.867 6.300 41.349 1.00 93.38 175 LEU A O 1
ATOM 1388 N N . THR A 1 176 ? -13.440 8.270 42.238 1.00 92.19 176 THR A N 1
ATOM 1389 C CA . THR A 1 176 ? -14.647 7.752 42.891 1.00 92.19 176 THR A CA 1
ATOM 1390 C C . THR A 1 176 ? -15.827 7.755 41.910 1.00 92.19 176 THR A C 1
ATOM 1392 O O . THR A 1 176 ? -15.900 8.645 41.054 1.00 92.19 176 THR A O 1
ATOM 1395 N N . PRO A 1 177 ? -16.803 6.832 42.042 1.00 88.19 177 PRO A N 1
ATOM 1396 C CA . PRO A 1 177 ? -17.976 6.782 41.158 1.00 88.19 177 PRO A CA 1
ATOM 1397 C C . PRO A 1 177 ? -18.800 8.079 41.121 1.00 88.19 177 PRO A C 1
ATOM 1399 O O . PRO A 1 177 ? -19.451 8.371 40.123 1.00 88.19 177 PRO A O 1
ATOM 1402 N N . ASN A 1 178 ? -18.751 8.868 42.199 1.00 92.06 178 ASN A N 1
ATOM 1403 C CA . ASN A 1 178 ? -19.487 10.128 42.326 1.00 92.06 178 ASN A CA 1
ATOM 1404 C C . ASN A 1 178 ? -18.707 11.348 41.811 1.00 92.06 178 ASN A C 1
ATOM 1406 O O . ASN A 1 178 ? -19.259 12.445 41.769 1.00 92.06 178 ASN A O 1
ATOM 1410 N N . SER A 1 179 ? -17.431 11.189 41.445 1.00 94.81 179 SER A N 1
ATOM 1411 C CA . SER A 1 179 ? -16.657 12.258 40.808 1.00 94.81 179 SER A CA 1
ATOM 1412 C C . SER A 1 179 ? -17.139 12.493 39.373 1.00 94.81 179 SER A C 1
ATOM 1414 O O . SER A 1 179 ? -17.617 11.568 38.718 1.00 94.81 179 SER A O 1
ATOM 1416 N N . ILE A 1 180 ? -16.965 13.714 38.854 1.00 93.00 180 ILE A N 1
ATOM 1417 C CA . ILE A 1 180 ? -17.330 14.063 37.467 1.00 93.00 180 ILE A CA 1
ATOM 1418 C C . ILE A 1 180 ? -16.669 13.092 36.471 1.00 93.00 180 ILE A C 1
ATOM 1420 O O . ILE A 1 180 ? -17.333 12.582 35.572 1.00 93.00 180 ILE A O 1
ATOM 1424 N N . GLY A 1 181 ? -15.385 12.771 36.675 1.00 88.06 181 GLY A N 1
ATOM 1425 C CA . GLY A 1 181 ? -14.660 11.810 35.837 1.00 88.06 181 GLY A CA 1
ATOM 1426 C C . GLY A 1 181 ? -15.212 10.384 35.941 1.00 88.06 181 GLY A C 1
ATOM 1427 O O . GLY A 1 181 ? -15.384 9.716 34.925 1.00 88.06 181 GLY A O 1
ATOM 1428 N N . GLY A 1 182 ? -15.560 9.927 37.149 1.00 91.31 182 GLY A N 1
ATOM 1429 C CA . GLY A 1 182 ? -16.196 8.622 37.354 1.00 91.31 182 GLY A CA 1
ATOM 1430 C C . GLY A 1 182 ? -17.559 8.512 36.665 1.00 91.31 182 GLY A C 1
ATOM 1431 O O . GLY A 1 182 ? -17.834 7.511 36.003 1.00 91.31 182 GLY A O 1
ATOM 1432 N N . GLN A 1 183 ? -18.382 9.562 36.744 1.00 92.94 183 GLN A N 1
ATOM 1433 C CA . GLN A 1 183 ? -19.681 9.620 36.069 1.00 92.94 183 GLN A CA 1
ATOM 1434 C C . GLN A 1 183 ? -19.543 9.614 34.546 1.00 92.94 183 GLN A C 1
ATOM 1436 O O . GLN A 1 183 ? -20.272 8.881 33.885 1.00 92.94 183 GLN A O 1
ATOM 1441 N N . GLN A 1 184 ? -18.584 10.359 33.990 1.00 91.38 184 GLN A N 1
ATOM 1442 C CA . GLN A 1 184 ? -18.308 10.352 32.550 1.00 91.38 184 GLN A CA 1
ATOM 1443 C C . GLN A 1 184 ? -17.849 8.976 32.061 1.00 91.38 184 GLN A C 1
ATOM 1445 O O . GLN A 1 184 ? -18.323 8.505 31.031 1.00 91.38 184 GLN A O 1
ATOM 1450 N N . ILE A 1 185 ? -16.972 8.291 32.803 1.00 90.44 185 ILE A N 1
ATOM 1451 C CA . ILE A 1 185 ? -16.551 6.922 32.465 1.00 90.44 185 ILE A CA 1
ATOM 1452 C C . ILE A 1 185 ? -17.743 5.962 32.509 1.00 90.44 185 ILE A C 1
ATOM 1454 O O . ILE A 1 185 ? -17.907 5.141 31.607 1.00 90.44 185 ILE A O 1
ATOM 1458 N N . LEU A 1 186 ? -18.605 6.085 33.520 1.00 90.94 186 LEU A N 1
ATOM 1459 C CA . LEU A 1 186 ? -19.812 5.271 33.644 1.00 90.94 186 LEU A CA 1
ATOM 1460 C C . LEU A 1 186 ? -20.817 5.563 32.521 1.00 90.94 186 LEU A C 1
ATOM 1462 O O . LEU A 1 186 ? -21.455 4.646 32.004 1.00 90.94 186 LEU A O 1
ATOM 1466 N N . GLU A 1 187 ? -20.929 6.820 32.099 1.00 92.56 187 GLU A N 1
ATOM 1467 C CA . GLU A 1 187 ? -21.743 7.227 30.958 1.00 92.56 187 GLU A CA 1
ATOM 1468 C C . GLU A 1 187 ? -21.180 6.678 29.641 1.00 92.56 187 GLU A C 1
ATOM 1470 O O . GLU A 1 187 ? -21.944 6.107 28.864 1.00 92.56 187 GLU A O 1
ATOM 1475 N N . MET A 1 188 ? -19.861 6.746 29.421 1.00 90.38 188 MET A N 1
ATOM 1476 C CA . MET A 1 188 ? -19.200 6.123 28.266 1.00 90.38 188 MET A CA 1
ATOM 1477 C C . MET A 1 188 ? -19.420 4.609 28.247 1.00 90.38 188 MET A C 1
ATOM 1479 O O . MET A 1 188 ? -19.745 4.052 27.202 1.00 90.38 188 MET A O 1
ATOM 1483 N N . ALA A 1 189 ? -19.323 3.936 29.397 1.00 90.25 189 ALA A N 1
ATOM 1484 C CA . ALA A 1 189 ? -19.621 2.510 29.506 1.00 90.25 189 ALA A CA 1
ATOM 1485 C C . ALA A 1 189 ? -21.093 2.206 29.183 1.00 90.25 189 ALA A C 1
ATOM 1487 O O . ALA A 1 189 ? -21.394 1.255 28.460 1.00 90.25 189 ALA A O 1
ATOM 1488 N N . ARG A 1 190 ? -22.022 3.044 29.660 1.00 91.31 190 ARG A N 1
ATOM 1489 C CA . ARG A 1 190 ? -23.461 2.907 29.394 1.00 91.31 190 ARG A CA 1
ATOM 1490 C C . ARG A 1 190 ? -23.808 3.151 27.924 1.00 91.31 190 ARG A C 1
ATOM 1492 O O . ARG A 1 190 ? -24.647 2.433 27.381 1.00 91.31 190 ARG A O 1
ATOM 1499 N N . LYS A 1 191 ? -23.173 4.138 27.286 1.00 89.38 191 LYS A N 1
ATOM 1500 C CA . LYS A 1 191 ? -23.335 4.462 25.858 1.00 89.38 191 LYS A CA 1
ATOM 1501 C C . LYS A 1 191 ? -22.501 3.570 24.934 1.00 89.38 191 LYS A C 1
ATOM 1503 O O . LYS A 1 191 ? -22.748 3.565 23.733 1.00 89.38 191 LYS A O 1
ATOM 1508 N N . ARG A 1 192 ? -21.576 2.776 25.489 1.00 84.94 192 ARG A N 1
ATOM 1509 C CA . ARG A 1 192 ? -20.597 1.951 24.757 1.00 84.94 192 ARG A CA 1
ATOM 1510 C C . ARG A 1 192 ? -19.720 2.786 23.828 1.00 84.94 192 ARG A C 1
ATOM 1512 O O . ARG A 1 192 ? -19.526 2.460 22.660 1.00 84.94 192 ARG A O 1
ATOM 1519 N N . GLU A 1 193 ? -19.210 3.884 24.362 1.00 83.81 193 GLU A N 1
ATOM 1520 C CA . GLU A 1 193 ? -18.318 4.801 23.662 1.00 83.81 193 GLU A CA 1
ATOM 1521 C C . GLU A 1 193 ? -16.857 4.556 24.068 1.00 83.81 193 GLU A C 1
ATOM 1523 O O . GLU A 1 193 ? -16.557 4.075 25.167 1.00 83.81 193 GLU A O 1
ATOM 1528 N N . GLY A 1 194 ? -15.932 4.878 23.161 1.00 84.12 194 GLY A N 1
ATOM 1529 C CA . GLY A 1 194 ? -14.491 4.769 23.398 1.00 84.12 194 GLY A CA 1
ATOM 1530 C C . GLY A 1 194 ? -14.044 3.335 23.730 1.00 84.12 194 GLY A C 1
ATOM 1531 O O . GLY A 1 194 ? -14.346 2.424 22.960 1.00 84.12 194 GLY A O 1
ATOM 1532 N N . PRO A 1 195 ? -13.337 3.098 24.854 1.00 81.00 195 PRO A N 1
ATOM 1533 C CA . PRO A 1 195 ? -12.795 1.779 25.202 1.00 81.00 195 PRO A CA 1
ATOM 1534 C C . PRO A 1 195 ? -13.867 0.743 25.581 1.00 81.00 195 PRO A C 1
ATOM 1536 O O . PRO A 1 195 ? -13.555 -0.438 25.688 1.00 81.00 195 PRO A O 1
ATOM 1539 N N . PHE A 1 196 ? -15.119 1.167 25.787 1.00 86.06 196 PHE A N 1
ATOM 1540 C CA . PHE A 1 196 ? -16.261 0.282 26.061 1.00 86.06 196 PHE A CA 1
ATOM 1541 C C . PHE A 1 196 ? -17.085 -0.034 24.805 1.00 86.06 196 PHE A C 1
ATOM 1543 O O . PHE A 1 196 ? -18.138 -0.670 24.887 1.00 86.06 196 PHE A O 1
ATOM 1550 N N . SER A 1 197 ? -16.635 0.456 23.650 1.00 84.50 197 SER A N 1
ATOM 1551 C CA . SER A 1 197 ? -17.211 0.152 22.348 1.00 84.50 197 SER A CA 1
ATOM 1552 C C . SER A 1 197 ? -17.138 -1.345 22.054 1.00 84.50 197 SER A C 1
ATOM 1554 O O . SER A 1 197 ? -16.154 -2.012 22.361 1.00 84.50 197 SER A O 1
ATOM 1556 N N . TYR A 1 198 ? -18.165 -1.872 21.387 1.00 84.62 198 TYR A N 1
ATOM 1557 C CA . TYR A 1 198 ? -18.106 -3.216 20.800 1.00 84.62 198 TYR A CA 1
ATOM 1558 C C . TYR A 1 198 ? -17.219 -3.299 19.567 1.00 84.62 198 TYR A C 1
ATOM 1560 O O . TYR A 1 198 ? -17.002 -4.389 19.046 1.00 84.62 198 TYR A O 1
ATOM 1568 N N . TYR A 1 199 ? -16.756 -2.158 19.073 1.00 86.44 199 TYR A N 1
ATOM 1569 C CA . TYR A 1 199 ? -15.901 -2.073 17.909 1.00 86.44 199 TYR A CA 1
ATOM 1570 C C . TYR A 1 199 ? -14.458 -1.895 18.359 1.00 86.44 199 TYR A C 1
ATOM 1572 O O . TYR A 1 199 ? -14.142 -0.933 19.057 1.00 86.44 199 TYR A O 1
ATOM 1580 N N . GLU A 1 200 ? -13.596 -2.811 17.934 1.00 85.44 200 GLU A N 1
ATOM 1581 C CA . GLU A 1 200 ? -12.158 -2.762 18.182 1.00 85.44 200 GLU A CA 1
ATOM 1582 C C . GLU A 1 200 ? -11.496 -1.694 17.305 1.00 85.44 200 GLU A C 1
ATOM 1584 O O . GLU A 1 200 ? -10.609 -0.965 17.745 1.00 85.44 200 GLU A O 1
ATOM 1589 N N . ARG A 1 201 ? -11.935 -1.594 16.043 1.00 87.12 201 ARG A N 1
ATOM 1590 C CA . ARG A 1 201 ? -11.374 -0.681 15.041 1.00 87.12 201 ARG A CA 1
ATOM 1591 C C . ARG A 1 201 ? -12.452 -0.187 14.085 1.00 87.12 201 ARG A C 1
ATOM 1593 O O . ARG A 1 201 ? -13.376 -0.924 13.750 1.00 87.12 201 ARG A O 1
ATOM 1600 N N . GLU A 1 202 ? -12.290 1.040 13.605 1.00 88.69 202 GLU A N 1
ATOM 1601 C CA . GLU A 1 202 ? -13.154 1.663 12.601 1.00 88.69 202 GLU A CA 1
ATOM 1602 C C . GLU A 1 202 ? -12.298 2.245 11.472 1.00 88.69 202 GLU A C 1
ATOM 1604 O O . GLU A 1 202 ? -11.292 2.909 11.723 1.00 88.69 202 GLU A O 1
ATOM 1609 N N . PHE A 1 203 ? -12.670 1.981 10.220 1.00 87.88 203 PHE A N 1
ATOM 1610 C CA . PHE A 1 203 ? -11.979 2.530 9.053 1.00 87.88 203 PHE A CA 1
ATOM 1611 C C . PHE A 1 203 ? -12.916 2.668 7.851 1.00 87.88 203 PHE A C 1
ATOM 1613 O O . PHE A 1 203 ? -13.952 2.013 7.760 1.00 87.88 203 PHE A O 1
ATOM 1620 N N . ILE A 1 204 ? -12.530 3.514 6.896 1.00 88.12 204 ILE A N 1
ATOM 1621 C CA . ILE A 1 204 ? -13.271 3.711 5.645 1.00 88.12 204 ILE A CA 1
ATOM 1622 C C . ILE A 1 204 ? -12.731 2.741 4.589 1.00 88.12 204 ILE A C 1
ATOM 1624 O O . ILE A 1 204 ? -11.525 2.715 4.334 1.00 88.12 204 ILE A O 1
ATOM 1628 N N . ALA A 1 205 ? -13.620 1.977 3.956 1.00 88.19 205 ALA A N 1
ATOM 1629 C CA . ALA A 1 205 ? -13.289 1.043 2.878 1.00 88.19 205 ALA A CA 1
ATOM 1630 C C . ALA A 1 205 ? -14.174 1.289 1.652 1.00 88.19 205 ALA A C 1
ATOM 1632 O O . ALA A 1 205 ? -15.287 1.810 1.780 1.00 88.19 205 ALA A O 1
ATOM 1633 N N . ASN A 1 206 ? -13.696 0.902 0.465 1.00 88.25 206 ASN A N 1
ATOM 1634 C CA . ASN A 1 206 ? -14.589 0.820 -0.689 1.00 88.25 206 ASN A CA 1
ATOM 1635 C C . ASN A 1 206 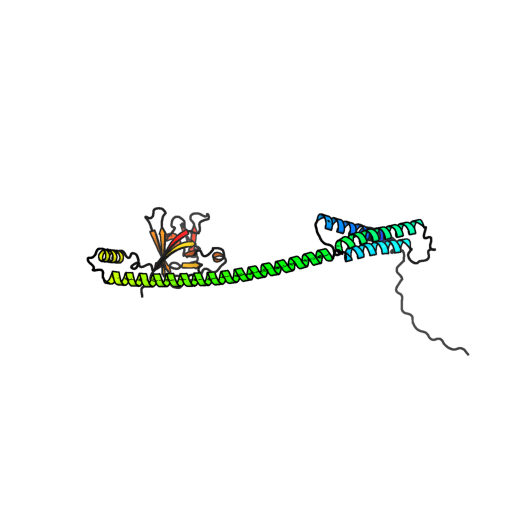? -15.214 -0.576 -0.740 1.00 88.25 206 ASN A C 1
ATOM 1637 O O . ASN A 1 206 ? -14.533 -1.573 -0.525 1.00 88.25 206 ASN A O 1
ATOM 1641 N N . ILE A 1 207 ? -16.494 -0.656 -1.074 1.00 88.75 207 ILE A N 1
ATOM 1642 C CA . ILE A 1 207 ? -17.210 -1.903 -1.323 1.00 88.75 207 ILE A CA 1
ATOM 1643 C C . ILE A 1 207 ? -17.538 -2.015 -2.799 1.00 88.75 207 ILE A C 1
ATOM 1645 O O . ILE A 1 207 ? -18.013 -1.064 -3.414 1.00 88.75 207 ILE A O 1
ATOM 1649 N N . SER A 1 208 ? -17.339 -3.216 -3.324 1.00 89.19 208 SER A N 1
ATOM 1650 C CA . SER A 1 208 ? -17.867 -3.679 -4.600 1.00 89.19 208 SER A CA 1
ATOM 1651 C C . SER A 1 208 ? -18.858 -4.816 -4.366 1.00 89.19 208 SER A C 1
ATOM 1653 O O . SER A 1 208 ? -18.760 -5.551 -3.385 1.00 89.19 208 SER A O 1
ATOM 1655 N N . ILE A 1 209 ? -19.846 -4.953 -5.246 1.00 88.12 209 ILE A N 1
ATOM 1656 C CA . ILE A 1 209 ? -20.932 -5.924 -5.067 1.00 88.12 209 ILE A CA 1
ATOM 1657 C C . ILE A 1 209 ? -20.994 -6.776 -6.338 1.00 88.12 209 ILE A C 1
ATOM 1659 O O . ILE A 1 209 ? -21.690 -6.415 -7.285 1.00 88.12 209 ILE A O 1
ATOM 1663 N N . PRO A 1 210 ? -20.196 -7.857 -6.421 1.00 80.25 210 PRO A N 1
ATOM 1664 C CA . PRO A 1 210 ? -20.130 -8.695 -7.615 1.00 80.25 210 PRO A CA 1
ATOM 1665 C C . PRO A 1 210 ? -21.295 -9.693 -7.709 1.00 80.25 210 PRO A C 1
ATOM 1667 O O . PRO A 1 210 ? -21.515 -10.248 -8.776 1.00 80.25 210 PRO A O 1
ATOM 1670 N N . GLY A 1 211 ? -22.019 -9.945 -6.609 1.00 76.88 211 GLY A N 1
ATOM 1671 C CA . GLY A 1 211 ? -23.123 -10.913 -6.528 1.00 76.88 211 GLY A CA 1
ATOM 1672 C C . GLY A 1 211 ? -22.709 -12.358 -6.215 1.00 76.88 211 GLY A C 1
ATOM 1673 O O . GLY A 1 211 ? -23.431 -13.069 -5.530 1.00 76.88 211 GLY A O 1
ATOM 1674 N N . ALA A 1 212 ? -21.496 -12.776 -6.587 1.00 81.06 212 ALA A N 1
ATOM 1675 C CA . ALA A 1 212 ? -21.004 -14.140 -6.333 1.00 81.06 212 ALA A CA 1
ATOM 1676 C C . ALA A 1 212 ? -20.640 -14.449 -4.859 1.00 81.06 212 ALA A C 1
ATOM 1678 O O . ALA A 1 212 ? -20.283 -15.581 -4.527 1.00 81.06 212 ALA A O 1
ATOM 1679 N N . VAL A 1 213 ? -20.678 -13.457 -3.966 1.00 85.44 213 VAL A N 1
ATOM 1680 C CA . VAL A 1 213 ? -20.381 -13.648 -2.539 1.00 85.44 213 VAL A CA 1
ATOM 1681 C C . VAL A 1 213 ? -21.644 -14.118 -1.819 1.00 85.44 213 VAL A C 1
ATOM 1683 O O . VAL A 1 213 ? -22.709 -13.530 -1.979 1.00 85.44 213 VAL A O 1
ATOM 1686 N N . ARG A 1 214 ? -21.525 -15.179 -1.012 1.00 87.88 214 ARG A N 1
ATOM 1687 C CA . ARG A 1 214 ? -22.645 -15.727 -0.235 1.00 87.88 214 ARG A CA 1
ATOM 1688 C C . ARG A 1 214 ? -23.156 -14.717 0.793 1.00 87.88 214 ARG A C 1
ATOM 1690 O O . ARG A 1 214 ? -22.369 -14.028 1.438 1.00 87.88 214 ARG A O 1
ATOM 1697 N N . ASP A 1 215 ? -24.465 -14.721 1.017 1.00 86.88 215 ASP A N 1
ATOM 1698 C CA . ASP A 1 215 ? -25.093 -13.880 2.030 1.00 86.88 215 ASP A CA 1
ATOM 1699 C C . ASP A 1 215 ? -24.515 -14.082 3.436 1.00 86.88 215 ASP A C 1
ATOM 1701 O O . ASP A 1 215 ? -24.271 -15.207 3.878 1.00 86.88 215 ASP A O 1
ATOM 1705 N N . GLY A 1 216 ? -24.307 -12.968 4.140 1.00 89.69 216 GLY A N 1
ATOM 1706 C CA . GLY A 1 216 ? -23.686 -12.925 5.468 1.00 89.69 216 GLY A CA 1
ATOM 1707 C C . GLY A 1 216 ? -22.155 -12.999 5.458 1.00 89.69 216 GLY A C 1
ATOM 1708 O O . GLY A 1 216 ? -21.534 -12.933 6.523 1.00 89.69 216 GLY A O 1
ATOM 1709 N N . PHE A 1 217 ? -21.537 -13.093 4.281 1.00 90.56 217 PHE A N 1
ATOM 1710 C CA . PHE A 1 217 ? -20.091 -13.170 4.124 1.00 90.56 217 PHE A CA 1
ATOM 1711 C C . PHE A 1 217 ? -19.527 -11.998 3.320 1.00 90.56 217 PHE A C 1
ATOM 1713 O O . PHE A 1 217 ? -20.229 -11.350 2.543 1.00 90.56 217 PHE A O 1
ATOM 1720 N N . PHE A 1 218 ? -18.233 -11.738 3.502 1.00 91.56 218 PHE A N 1
ATOM 1721 C CA . PHE A 1 218 ? -17.485 -10.795 2.679 1.00 91.56 218 PHE A CA 1
ATOM 1722 C C . PHE A 1 218 ? -16.104 -11.335 2.310 1.00 91.56 218 PHE A C 1
ATOM 1724 O O . PHE A 1 218 ? -15.511 -12.126 3.048 1.00 91.56 218 PHE A O 1
ATOM 1731 N N . SER A 1 219 ? -15.581 -10.856 1.186 1.00 90.12 219 SER A N 1
ATOM 1732 C CA . SER A 1 219 ? -14.187 -11.065 0.779 1.00 90.12 219 SER A CA 1
ATOM 1733 C C . SER A 1 219 ? -13.455 -9.726 0.760 1.00 90.12 219 SER A C 1
ATOM 1735 O O . SER A 1 219 ? -14.080 -8.689 0.545 1.00 90.12 219 SER A O 1
ATOM 1737 N N . ALA A 1 220 ? -12.141 -9.717 0.982 1.00 88.44 220 ALA A N 1
ATOM 1738 C CA . ALA A 1 220 ? -11.353 -8.479 1.010 1.00 88.44 220 ALA A CA 1
ATOM 1739 C C . ALA A 1 220 ? -10.069 -8.566 0.169 1.00 88.44 220 ALA A C 1
ATOM 1741 O O . ALA A 1 220 ? -9.436 -9.622 0.094 1.00 88.44 220 ALA A O 1
ATOM 1742 N N . CYS A 1 221 ? -9.676 -7.439 -0.428 1.00 82.44 221 CYS A N 1
ATOM 1743 C CA . CYS A 1 221 ? -8.336 -7.185 -0.958 1.00 82.44 221 CYS A CA 1
ATOM 1744 C C . CYS A 1 221 ? -7.516 -6.515 0.158 1.00 82.44 221 CYS A C 1
ATOM 1746 O O . CYS A 1 221 ? -7.577 -5.292 0.289 1.00 82.44 221 CYS A O 1
ATOM 1748 N N . ASP A 1 222 ? -6.780 -7.269 0.980 1.00 67.50 222 ASP A N 1
ATOM 1749 C CA . ASP A 1 222 ? -5.783 -6.669 1.881 1.00 67.50 222 ASP A CA 1
ATOM 1750 C C . ASP A 1 222 ? -4.764 -7.675 2.433 1.00 67.50 222 ASP A C 1
ATOM 1752 O O . ASP A 1 222 ? -5.082 -8.844 2.657 1.00 67.50 222 ASP A O 1
ATOM 1756 N N . ASP A 1 223 ? -3.577 -7.152 2.740 1.00 55.47 223 ASP A N 1
ATOM 1757 C CA . ASP A 1 223 ? -2.542 -7.754 3.584 1.00 55.47 223 ASP A CA 1
ATOM 1758 C C . ASP A 1 223 ? -2.887 -7.628 5.090 1.00 55.47 223 ASP A C 1
ATOM 1760 O O . ASP A 1 223 ? -2.223 -8.239 5.919 1.00 55.47 223 ASP A O 1
ATOM 1764 N N . LYS A 1 224 ? -3.904 -6.834 5.477 1.00 56.12 224 LYS A N 1
ATOM 1765 C CA . LYS A 1 224 ? -4.249 -6.491 6.882 1.00 56.12 224 LYS A CA 1
ATOM 1766 C C . LYS A 1 224 ? -4.842 -7.608 7.757 1.00 56.12 224 LYS A C 1
ATOM 1768 O O . LYS A 1 224 ? -5.319 -7.315 8.848 1.00 56.12 224 LYS A O 1
ATOM 1773 N N . GLU A 1 225 ? -4.814 -8.863 7.317 1.00 65.19 225 GLU A N 1
ATOM 1774 C CA . GLU A 1 225 ? -5.179 -10.018 8.154 1.00 65.19 225 GLU A CA 1
ATOM 1775 C C . GLU A 1 225 ? -6.555 -9.918 8.858 1.00 65.19 225 GLU A C 1
ATOM 1777 O O . GLU A 1 225 ? -6.677 -10.319 10.010 1.00 65.19 225 GLU A O 1
ATOM 1782 N N . LEU A 1 226 ? -7.630 -9.484 8.176 1.00 75.38 226 LEU A N 1
ATOM 1783 C CA . LEU A 1 226 ? -9.021 -9.540 8.703 1.00 75.38 226 LEU A CA 1
ATOM 1784 C C . LEU A 1 226 ? -9.547 -10.992 8.895 1.00 75.38 226 LEU A C 1
ATOM 1786 O O . LEU A 1 226 ? -10.746 -11.266 8.825 1.00 75.38 226 LEU A O 1
ATOM 1790 N N . LYS A 1 227 ? -8.649 -11.968 9.069 1.00 78.31 227 LYS A N 1
ATOM 1791 C CA . LYS A 1 227 ? -8.938 -13.401 9.068 1.00 78.31 227 LYS A CA 1
ATOM 1792 C C . LYS A 1 227 ? -9.777 -13.771 10.286 1.00 78.31 227 LYS A C 1
ATOM 1794 O O . LYS A 1 227 ? -9.291 -13.780 11.410 1.00 78.31 227 LYS A O 1
ATOM 1799 N N . GLY A 1 228 ? -11.028 -14.146 10.025 1.00 80.94 228 GLY A N 1
ATOM 1800 C CA . GLY A 1 228 ? -11.969 -14.586 11.056 1.00 80.94 228 GLY A CA 1
ATOM 1801 C C . GLY A 1 228 ? -12.614 -13.444 11.841 1.00 80.94 228 GLY A C 1
ATOM 1802 O O . GLY A 1 228 ? -13.329 -13.710 12.804 1.00 80.94 228 GLY A O 1
ATOM 1803 N N . GLU A 1 229 ? -12.396 -12.190 11.439 1.00 86.12 229 GLU A N 1
ATOM 1804 C CA . GLU A 1 229 ? -13.065 -11.053 12.062 1.00 86.12 229 GLU A CA 1
ATOM 1805 C C . GLU A 1 229 ? -14.534 -10.968 11.619 1.00 86.12 229 GLU A C 1
ATOM 1807 O O . GLU A 1 229 ? -14.897 -11.246 10.466 1.00 86.12 229 GLU A O 1
ATOM 1812 N N . ARG A 1 230 ? -15.394 -10.562 12.558 1.00 90.06 230 ARG A N 1
ATOM 1813 C CA . ARG A 1 230 ? -16.775 -10.160 12.281 1.00 90.06 230 ARG A CA 1
ATOM 1814 C C . ARG A 1 230 ? -16.790 -8.648 12.154 1.00 90.06 230 ARG A C 1
ATOM 1816 O O . ARG A 1 230 ? -16.267 -7.957 13.025 1.00 90.06 230 ARG A O 1
ATOM 1823 N N . VAL A 1 231 ? -17.395 -8.132 11.095 1.00 91.31 231 VAL A N 1
ATOM 1824 C CA . VAL A 1 231 ? -17.447 -6.687 10.862 1.00 91.31 231 VAL A CA 1
ATOM 1825 C C . VAL A 1 231 ? -18.890 -6.226 10.708 1.00 91.31 231 VAL A C 1
ATOM 1827 O O . VAL A 1 231 ? -19.716 -6.906 10.096 1.00 91.31 231 VAL A O 1
ATOM 1830 N N . GLU A 1 232 ? -19.186 -5.062 11.274 1.00 92.69 232 GLU A N 1
ATOM 1831 C CA . GLU A 1 232 ? -20.389 -4.291 10.989 1.00 92.69 232 GLU A CA 1
ATOM 1832 C C . GLU A 1 232 ? -20.040 -3.264 9.908 1.00 92.69 232 GLU A C 1
ATOM 1834 O O . GLU A 1 232 ? -19.191 -2.390 10.094 1.00 92.69 232 GLU A O 1
ATOM 1839 N N . ILE A 1 233 ? -20.683 -3.381 8.753 1.00 91.81 233 ILE A N 1
ATOM 1840 C CA . ILE A 1 233 ? -20.541 -2.441 7.648 1.00 91.81 233 ILE A CA 1
ATOM 1841 C C . ILE A 1 233 ? -21.667 -1.433 7.748 1.00 91.81 233 ILE A C 1
ATOM 1843 O O . ILE A 1 233 ? -22.841 -1.799 7.759 1.00 91.81 233 ILE A O 1
ATOM 1847 N N . VAL A 1 234 ? -21.289 -0.164 7.799 1.00 91.69 234 VAL A N 1
ATOM 1848 C CA . VAL A 1 234 ? -22.188 0.957 8.010 1.00 91.69 234 VAL A CA 1
ATOM 1849 C C . VAL A 1 234 ? -22.082 1.920 6.839 1.00 91.69 234 VAL A C 1
ATOM 1851 O O . VAL A 1 234 ? -21.009 2.437 6.516 1.00 91.69 234 VAL A O 1
ATOM 1854 N N . ARG A 1 235 ? -23.222 2.206 6.217 1.00 91.00 235 ARG A N 1
ATOM 1855 C CA . ARG A 1 235 ? -23.341 3.294 5.254 1.00 91.00 235 ARG A CA 1
ATOM 1856 C C . ARG A 1 235 ? -23.836 4.543 5.969 1.00 91.00 235 ARG A C 1
ATOM 1858 O O . ARG A 1 235 ? -24.908 4.517 6.558 1.00 91.00 235 ARG A O 1
ATOM 1865 N N . SER A 1 236 ? -23.080 5.635 5.869 1.00 81.12 236 SER A N 1
ATOM 1866 C CA . SER A 1 236 ? -23.552 6.962 6.268 1.00 81.12 236 SER A CA 1
ATOM 1867 C C . SER A 1 236 ? -24.122 7.682 5.058 1.00 81.12 236 SER A C 1
ATOM 1869 O O . SER A 1 236 ? -23.422 7.861 4.061 1.00 81.12 236 SER A O 1
ATOM 1871 N N . ASN A 1 237 ? -25.372 8.129 5.151 1.00 76.25 237 ASN A N 1
ATOM 1872 C CA . ASN A 1 237 ? -25.897 9.104 4.200 1.00 76.25 237 ASN A CA 1
ATOM 1873 C C . ASN A 1 237 ? -25.202 10.459 4.416 1.00 76.25 237 ASN A C 1
ATOM 1875 O O . ASN A 1 237 ? -24.731 10.747 5.520 1.00 76.25 237 ASN A O 1
ATOM 1879 N N . GLU A 1 238 ? -25.162 11.307 3.384 1.00 64.31 238 GLU A N 1
ATOM 1880 C CA . GLU A 1 238 ? -24.547 12.651 3.440 1.00 64.31 238 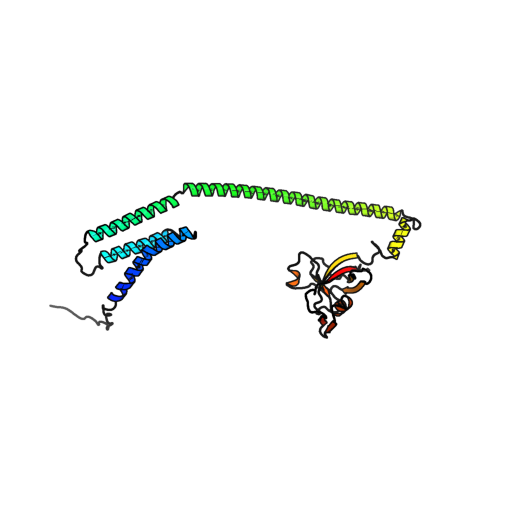GLU A CA 1
ATOM 1881 C C . GLU A 1 238 ? -25.171 13.559 4.516 1.00 64.31 238 GLU A C 1
ATOM 1883 O O . GLU A 1 238 ? -24.610 14.590 4.872 1.00 64.31 238 GLU A O 1
ATOM 1888 N N . HIS A 1 239 ? -26.328 13.173 5.055 1.00 61.41 239 HIS A N 1
ATOM 1889 C CA . HIS A 1 239 ? -27.045 13.898 6.101 1.00 61.41 239 HIS A CA 1
ATOM 1890 C C . HIS A 1 239 ? -26.943 13.244 7.488 1.00 61.41 239 HIS A C 1
ATOM 1892 O O . HIS A 1 239 ? -27.550 13.745 8.421 1.00 61.41 239 HIS A O 1
ATOM 1898 N N . GLY A 1 240 ? -26.193 12.145 7.650 1.00 58.75 240 GLY A N 1
ATOM 1899 C CA . GLY A 1 240 ? -25.841 11.565 8.959 1.00 58.75 240 GLY A CA 1
ATOM 1900 C C . GLY A 1 240 ? -26.974 10.917 9.772 1.00 58.75 240 GLY A C 1
ATOM 1901 O O . GLY A 1 240 ? -26.709 10.432 10.867 1.00 58.75 240 GLY A O 1
ATOM 1902 N N . VAL A 1 241 ? -28.214 10.897 9.268 1.00 56.28 241 VAL A N 1
ATOM 1903 C CA . VAL A 1 241 ? -29.399 10.504 10.061 1.00 56.28 241 VAL A CA 1
ATOM 1904 C C . VAL A 1 241 ? -29.820 9.039 9.877 1.00 56.28 241 VAL A C 1
ATOM 1906 O O . VAL A 1 241 ? -30.330 8.455 10.825 1.00 56.28 241 VAL A O 1
ATOM 1909 N N . ASP A 1 242 ? -29.516 8.398 8.743 1.00 56.88 242 ASP A N 1
ATOM 1910 C CA . ASP A 1 242 ? -29.842 6.979 8.523 1.00 56.88 242 ASP A CA 1
ATOM 1911 C C . ASP A 1 242 ? -28.587 6.155 8.235 1.00 56.88 242 ASP A C 1
ATOM 1913 O O . ASP A 1 242 ? -27.959 6.281 7.179 1.00 56.88 242 ASP A O 1
ATOM 1917 N N . LEU A 1 243 ? -28.228 5.304 9.199 1.00 74.19 243 LEU A N 1
ATOM 1918 C CA . LEU A 1 243 ? -27.143 4.338 9.082 1.00 74.19 243 LEU A CA 1
ATOM 1919 C C . LEU A 1 243 ? -27.738 2.979 8.706 1.00 74.19 243 LEU A C 1
ATOM 1921 O O . LEU A 1 243 ? -28.233 2.255 9.570 1.00 74.19 243 LEU A O 1
ATOM 1925 N N . GLN A 1 244 ? -27.685 2.615 7.425 1.00 89.25 244 GLN A N 1
ATOM 1926 C CA . GLN A 1 244 ? -27.920 1.224 7.035 1.00 89.25 244 GLN A CA 1
ATOM 1927 C C . GLN A 1 244 ? -26.717 0.390 7.472 1.00 89.25 244 GLN A C 1
ATOM 1929 O O . GLN A 1 244 ? -25.565 0.778 7.253 1.00 89.25 244 GLN A O 1
ATOM 1934 N N . LYS A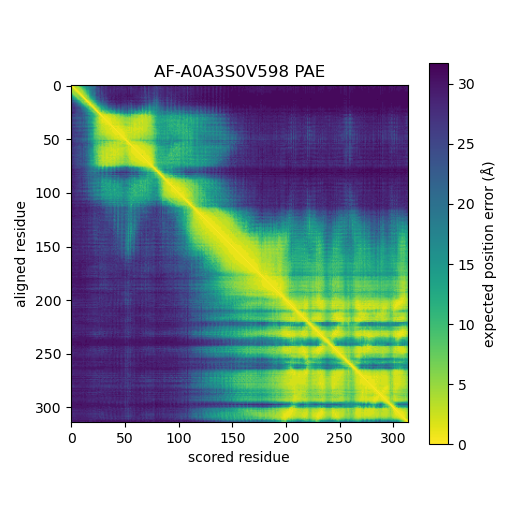 1 245 ? -26.992 -0.739 8.129 1.00 92.00 245 LYS A N 1
ATOM 1935 C CA . LYS A 1 245 ? -25.982 -1.589 8.757 1.00 92.00 245 LYS A CA 1
ATOM 1936 C C . LYS A 1 245 ? -26.151 -3.034 8.344 1.00 92.00 245 LYS A C 1
ATOM 1938 O O . LYS A 1 245 ? -27.274 -3.533 8.298 1.00 92.00 245 LYS A O 1
ATOM 1943 N N . VAL A 1 246 ? -25.033 -3.713 8.126 1.00 92.94 246 VAL A N 1
ATOM 1944 C CA . VAL A 1 246 ? -25.006 -5.147 7.853 1.00 92.94 246 VAL A CA 1
ATOM 1945 C C . VAL A 1 246 ? -23.859 -5.792 8.614 1.00 92.94 246 VAL A C 1
ATOM 1947 O O . VAL A 1 246 ? -22.726 -5.325 8.551 1.00 92.94 246 VAL A O 1
ATOM 1950 N N . ASN A 1 247 ? -24.151 -6.900 9.291 1.00 93.00 247 ASN A N 1
ATOM 1951 C CA . ASN A 1 247 ? -23.139 -7.728 9.936 1.00 93.00 247 ASN A CA 1
ATOM 1952 C C . ASN A 1 247 ? -22.697 -8.837 8.987 1.00 93.00 247 ASN A C 1
ATOM 1954 O O . ASN A 1 247 ? -23.527 -9.618 8.520 1.00 93.00 247 ASN A O 1
ATOM 1958 N N . VAL A 1 248 ? -21.394 -8.926 8.733 1.00 92.62 248 VAL A N 1
ATOM 1959 C CA . VAL A 1 248 ? -20.814 -9.930 7.836 1.00 92.62 248 VAL A CA 1
ATOM 1960 C C . VAL A 1 248 ? -19.568 -10.572 8.437 1.00 92.62 248 VAL A C 1
ATOM 1962 O O . VAL A 1 248 ? -18.901 -10.006 9.306 1.00 92.62 248 VAL A O 1
ATOM 1965 N N . THR A 1 249 ? -19.266 -11.783 7.972 1.00 91.38 249 THR A N 1
ATOM 1966 C CA . THR A 1 249 ? -18.106 -12.571 8.412 1.00 91.38 249 THR A CA 1
ATOM 1967 C C . THR A 1 249 ? -17.112 -12.743 7.272 1.00 91.38 249 THR A C 1
ATOM 1969 O O . THR A 1 249 ? -17.506 -12.947 6.122 1.00 91.38 249 THR A O 1
ATOM 1972 N N . TYR A 1 250 ? -15.819 -12.667 7.579 1.00 89.94 250 TYR A N 1
ATOM 1973 C CA . TYR A 1 250 ? -14.772 -12.840 6.577 1.00 89.94 250 TYR A CA 1
ATOM 1974 C C . TYR A 1 250 ? -14.779 -14.263 5.997 1.00 89.94 250 TYR A C 1
ATOM 1976 O O . TYR A 1 250 ? -14.746 -15.236 6.749 1.00 89.94 250 TYR A O 1
ATOM 1984 N N . ASN A 1 251 ? -14.789 -14.384 4.667 1.00 89.06 251 ASN A N 1
ATOM 1985 C CA . ASN A 1 251 ? -14.856 -15.666 3.951 1.00 89.06 251 ASN A CA 1
ATOM 1986 C C . ASN A 1 251 ? -13.671 -15.924 3.008 1.00 89.06 251 ASN A C 1
ATOM 1988 O O . ASN A 1 251 ? -13.585 -16.991 2.407 1.00 89.06 251 ASN A O 1
ATOM 1992 N N . GLY A 1 252 ? -12.745 -14.974 2.864 1.00 86.25 252 GLY A N 1
ATOM 1993 C CA . GLY A 1 252 ? -11.540 -15.187 2.065 1.00 86.25 252 GLY A CA 1
ATOM 1994 C C . GLY A 1 252 ? -10.982 -13.936 1.402 1.00 86.25 252 GLY A C 1
ATOM 1995 O O . GLY A 1 252 ? -11.461 -12.813 1.584 1.00 86.25 252 GLY A O 1
ATOM 1996 N N . SER A 1 253 ? -9.917 -14.143 0.635 1.00 82.75 253 SER A N 1
ATOM 1997 C CA . SER A 1 253 ? -9.263 -13.098 -0.142 1.00 82.75 253 SER A CA 1
ATOM 1998 C C . SER A 1 253 ? -9.847 -13.007 -1.549 1.00 82.75 253 SER A C 1
ATOM 2000 O O . SER A 1 253 ? -10.261 -14.001 -2.146 1.00 82.75 253 SER A O 1
ATOM 2002 N N . ILE A 1 254 ? -9.869 -11.793 -2.092 1.00 80.06 254 ILE A N 1
ATOM 2003 C CA . ILE A 1 254 ? -10.224 -11.557 -3.492 1.00 80.06 254 ILE A CA 1
ATOM 2004 C C . ILE A 1 254 ? -9.000 -11.925 -4.341 1.00 80.06 254 ILE A C 1
ATOM 2006 O O . ILE A 1 254 ? -7.967 -11.262 -4.264 1.00 80.06 254 ILE A O 1
ATOM 2010 N N . SER A 1 255 ? -9.084 -12.994 -5.134 1.00 63.72 255 SER A N 1
ATOM 2011 C CA . SER A 1 255 ? -8.022 -13.382 -6.067 1.00 63.72 255 SER A CA 1
ATOM 2012 C C . SER A 1 255 ? -8.238 -12.713 -7.431 1.00 63.72 255 SER A C 1
ATOM 2014 O O . SER A 1 255 ? -9.300 -12.836 -8.035 1.00 63.72 255 SER A O 1
ATOM 2016 N N . GLY A 1 256 ? -7.238 -11.979 -7.937 1.00 60.44 256 GLY A N 1
ATOM 2017 C CA . GLY A 1 256 ? -7.239 -11.475 -9.319 1.00 60.44 256 GLY A CA 1
ATOM 2018 C C . GLY A 1 256 ? -6.625 -10.088 -9.529 1.00 60.44 256 GLY A C 1
ATOM 2019 O O . GLY A 1 256 ? -6.200 -9.415 -8.590 1.00 60.44 256 GLY A O 1
ATOM 2020 N N . ASP A 1 257 ? -6.614 -9.648 -10.793 1.00 59.09 257 ASP A N 1
ATOM 2021 C CA . ASP A 1 257 ? -6.114 -8.335 -11.245 1.00 59.09 257 ASP A CA 1
ATOM 2022 C C . ASP A 1 257 ? -6.819 -7.137 -10.578 1.00 59.09 257 ASP A C 1
ATOM 2024 O O . ASP A 1 257 ? -6.296 -6.022 -10.590 1.00 59.09 257 ASP A O 1
ATOM 2028 N N . TYR A 1 258 ? -7.966 -7.367 -9.928 1.00 59.28 258 TYR A N 1
ATOM 2029 C CA . TYR A 1 258 ? -8.721 -6.365 -9.173 1.00 59.28 258 TYR A CA 1
ATOM 2030 C C . TYR A 1 258 ? -7.926 -5.733 -8.023 1.00 59.28 258 TYR A C 1
ATOM 2032 O O . TYR A 1 258 ? -8.098 -4.542 -7.768 1.00 59.28 258 TYR A O 1
ATOM 2040 N N . CYS A 1 259 ? -7.034 -6.485 -7.366 1.00 66.12 259 CYS A N 1
ATOM 2041 C CA . CYS A 1 259 ? -6.239 -5.959 -6.252 1.00 66.12 259 CYS A CA 1
ATOM 2042 C C . CYS A 1 259 ? -4.883 -5.353 -6.694 1.00 66.12 259 CYS A C 1
ATOM 2044 O O . CYS A 1 259 ? -4.157 -4.824 -5.856 1.00 66.12 259 CYS A O 1
ATOM 2046 N N . LYS A 1 260 ? -4.501 -5.415 -7.986 1.00 57.66 260 LYS A N 1
ATOM 2047 C CA . LYS A 1 260 ? -3.123 -5.102 -8.437 1.00 57.66 260 LYS A CA 1
ATOM 2048 C C . LYS A 1 260 ? -2.771 -3.609 -8.531 1.00 57.66 260 LYS A C 1
ATOM 2050 O O . LYS A 1 260 ? -1.591 -3.284 -8.467 1.00 57.66 260 LYS A O 1
ATOM 2055 N N . ASN A 1 261 ? -3.748 -2.706 -8.669 1.00 55.59 261 ASN A N 1
ATOM 2056 C CA . ASN A 1 261 ? -3.481 -1.314 -9.086 1.00 55.59 261 ASN A CA 1
ATOM 2057 C C . ASN A 1 261 ? -3.868 -0.213 -8.087 1.00 55.59 261 ASN A C 1
ATOM 2059 O O . ASN A 1 261 ? -3.710 0.970 -8.388 1.00 55.59 261 ASN A O 1
ATOM 2063 N N . SER A 1 262 ? -4.354 -0.544 -6.894 1.00 52.56 262 SER A N 1
ATOM 2064 C CA . SER A 1 262 ? -4.647 0.465 -5.873 1.00 52.56 262 SER A CA 1
ATOM 2065 C C . SER A 1 262 ? -3.563 0.456 -4.809 1.00 52.56 262 SER A C 1
ATOM 2067 O O . SER A 1 262 ? -3.419 -0.528 -4.091 1.00 52.56 262 SER A O 1
ATOM 2069 N N . ALA A 1 263 ? -2.832 1.564 -4.671 1.00 53.50 263 ALA A N 1
ATOM 2070 C CA . ALA A 1 263 ? -1.986 1.836 -3.514 1.00 53.50 263 ALA A CA 1
ATOM 2071 C C . ALA A 1 263 ? -2.799 1.615 -2.222 1.00 53.50 263 ALA A C 1
ATOM 2073 O O . ALA A 1 263 ? -3.594 2.472 -1.852 1.00 53.50 263 ALA A O 1
ATOM 2074 N N . ARG A 1 264 ? -2.673 0.422 -1.621 1.00 54.28 264 ARG A N 1
ATOM 2075 C CA . ARG A 1 264 ? -3.264 -0.042 -0.350 1.00 54.28 264 ARG A CA 1
ATOM 2076 C C . ARG A 1 264 ? -4.573 0.656 0.062 1.00 54.28 264 ARG A C 1
ATOM 2078 O O . ARG A 1 264 ? -4.634 1.321 1.095 1.00 54.28 264 ARG A O 1
ATOM 2085 N N . LYS A 1 265 ? -5.630 0.490 -0.737 1.00 60.88 265 LYS A N 1
ATOM 2086 C CA . LYS A 1 265 ? -7.012 0.791 -0.334 1.00 60.88 265 LYS A CA 1
ATOM 2087 C C . LYS A 1 265 ? -7.709 -0.545 -0.124 1.00 60.88 265 LYS A C 1
ATOM 2089 O O . LYS A 1 265 ? -7.778 -1.340 -1.053 1.00 60.88 265 LYS A O 1
ATOM 2094 N N . LEU A 1 266 ? -8.141 -0.795 1.106 1.00 76.38 266 LEU A N 1
ATOM 2095 C CA . LEU A 1 266 ? -8.939 -1.961 1.454 1.00 76.38 266 LEU A CA 1
ATOM 2096 C C . LEU A 1 266 ? -10.240 -1.910 0.644 1.00 76.38 266 LEU A C 1
ATOM 2098 O O . LEU A 1 266 ? -11.065 -1.013 0.845 1.00 76.38 266 LEU A O 1
ATOM 2102 N N . ASP A 1 267 ? -10.382 -2.861 -0.272 1.00 84.56 267 ASP A N 1
ATOM 2103 C CA . ASP A 1 267 ? -11.589 -3.062 -1.067 1.00 84.56 267 ASP A CA 1
ATOM 2104 C C . ASP A 1 267 ? -12.288 -4.331 -0.556 1.00 84.56 267 ASP A C 1
ATOM 2106 O O . ASP A 1 267 ? -11.670 -5.388 -0.405 1.00 84.56 267 ASP A O 1
ATOM 2110 N N . LEU A 1 268 ? -13.582 -4.217 -0.272 1.00 88.00 268 LEU A N 1
ATOM 2111 C CA . LEU A 1 268 ? -14.432 -5.294 0.222 1.00 88.00 268 LEU A CA 1
ATOM 2112 C C . LEU A 1 268 ? -15.414 -5.743 -0.869 1.00 88.00 268 LEU A C 1
ATOM 2114 O O . LEU A 1 268 ? -15.844 -4.949 -1.708 1.00 88.00 268 LEU A O 1
ATOM 2118 N N . GLN A 1 269 ? -15.788 -7.017 -0.845 1.00 89.88 269 GLN A N 1
ATOM 2119 C CA . GLN A 1 269 ? -16.820 -7.604 -1.693 1.00 89.88 269 GLN A CA 1
ATOM 2120 C C . GLN A 1 269 ? -17.941 -8.182 -0.843 1.00 89.88 269 GLN A C 1
ATOM 2122 O O . GLN A 1 269 ? -17.675 -8.985 0.051 1.00 89.88 269 GLN A O 1
ATOM 2127 N N . LEU A 1 270 ? -19.179 -7.791 -1.148 1.00 91.50 270 LEU A N 1
ATOM 2128 C CA . LEU A 1 270 ? -20.383 -8.247 -0.452 1.00 91.50 270 LEU A CA 1
ATOM 2129 C C . LEU A 1 270 ? -21.323 -9.035 -1.358 1.00 91.50 270 LEU A C 1
ATOM 2131 O O . LEU A 1 270 ? -21.331 -8.850 -2.579 1.00 91.50 270 LEU A O 1
ATOM 2135 N N . GLY A 1 271 ? -22.131 -9.890 -0.728 1.00 91.56 271 GLY A N 1
ATOM 2136 C CA . GLY A 1 271 ? -23.246 -10.568 -1.375 1.00 91.56 271 GLY A CA 1
ATOM 2137 C C . GLY A 1 271 ? -24.361 -9.603 -1.766 1.00 91.56 271 GLY A C 1
ATOM 2138 O O . GLY A 1 271 ? -24.423 -8.457 -1.303 1.00 91.56 271 GLY A O 1
ATOM 2139 N N . CYS A 1 272 ? -25.236 -10.057 -2.662 1.00 93.00 272 CYS A N 1
ATOM 2140 C CA . CYS A 1 272 ? -26.253 -9.194 -3.251 1.00 93.00 272 CYS A CA 1
ATOM 2141 C C . CYS A 1 272 ? -27.283 -8.698 -2.232 1.00 93.00 272 CYS A C 1
ATOM 2143 O O . CYS A 1 272 ? -27.597 -7.509 -2.254 1.00 93.00 272 CYS A O 1
ATOM 2145 N N . GLU A 1 273 ? -27.760 -9.533 -1.301 1.00 93.62 273 GLU A N 1
ATOM 2146 C CA . GLU A 1 273 ? -28.767 -9.087 -0.326 1.00 93.62 273 GLU A CA 1
ATOM 2147 C C . GLU A 1 273 ? -28.196 -8.041 0.639 1.00 93.62 273 GLU A C 1
ATOM 2149 O O . GLU A 1 273 ? -28.856 -7.051 0.952 1.00 93.62 273 GLU A O 1
ATOM 2154 N N . GLN A 1 274 ? -26.929 -8.186 1.048 1.00 94.06 274 GLN A N 1
ATOM 2155 C CA . GLN A 1 274 ? -26.246 -7.173 1.865 1.00 94.06 274 GLN A CA 1
ATOM 2156 C C . GLN A 1 274 ? -26.031 -5.886 1.073 1.00 94.06 274 GLN A C 1
ATOM 2158 O O . GLN A 1 274 ? -26.221 -4.789 1.596 1.00 94.06 274 GLN A O 1
ATOM 2163 N N . GLY A 1 275 ? -25.671 -6.024 -0.204 1.00 92.06 275 GLY A N 1
ATOM 2164 C CA . GLY A 1 275 ? -25.602 -4.914 -1.138 1.00 92.06 275 GLY A CA 1
ATOM 2165 C C . GLY A 1 275 ? -26.927 -4.166 -1.231 1.00 92.06 275 GLY A C 1
ATOM 2166 O O . GLY A 1 275 ? -26.951 -2.953 -1.066 1.00 92.06 275 GLY A O 1
ATOM 2167 N N . LYS A 1 276 ? -28.035 -4.881 -1.438 1.00 92.81 276 LYS A N 1
ATOM 2168 C CA . LYS A 1 276 ? -29.388 -4.323 -1.538 1.00 92.81 276 LYS A CA 1
ATOM 2169 C C . LYS A 1 276 ? -29.832 -3.650 -0.241 1.00 92.81 276 LYS A C 1
ATOM 2171 O O . LYS A 1 276 ? -30.476 -2.608 -0.293 1.00 92.81 276 LYS A O 1
ATOM 2176 N N . GLN A 1 277 ? -29.464 -4.212 0.911 1.00 93.06 277 GLN A N 1
ATOM 2177 C CA . GLN A 1 277 ? -29.738 -3.610 2.214 1.00 93.06 277 GLN A CA 1
ATOM 2178 C C . GLN A 1 277 ? -28.957 -2.310 2.436 1.00 93.06 277 GLN A C 1
ATOM 2180 O O . GLN A 1 277 ? -29.487 -1.424 3.095 1.00 93.06 277 GLN A O 1
ATOM 2185 N N . LEU A 1 278 ? -27.725 -2.207 1.922 1.00 91.38 278 LEU A N 1
ATOM 2186 C CA . LEU A 1 278 ? -26.878 -1.013 2.037 1.00 91.38 278 LEU A CA 1
ATOM 2187 C C . LEU A 1 278 ? -27.131 0.023 0.937 1.00 91.38 278 LEU A C 1
ATOM 2189 O O . LEU A 1 278 ? -26.862 1.201 1.145 1.00 91.38 278 LEU A O 1
ATOM 2193 N N . PHE A 1 279 ? -27.578 -0.396 -0.246 1.00 91.38 279 PHE A N 1
ATOM 2194 C CA . PHE A 1 279 ? -27.715 0.445 -1.439 1.00 91.38 279 PHE A CA 1
ATOM 2195 C C . PHE A 1 279 ? -29.028 0.166 -2.192 1.00 91.38 279 PHE A C 1
ATOM 2197 O O . PHE A 1 279 ? -28.997 -0.162 -3.387 1.00 91.38 279 PHE A O 1
ATOM 2204 N N . PRO A 1 280 ? -30.198 0.284 -1.530 1.00 91.38 280 PRO A N 1
ATOM 2205 C CA . PRO A 1 280 ? -31.491 -0.044 -2.137 1.00 91.38 280 PRO A CA 1
ATOM 2206 C C . PRO A 1 280 ? -31.825 0.825 -3.359 1.00 91.38 280 PRO A C 1
ATOM 2208 O O . PRO A 1 280 ? -32.556 0.401 -4.247 1.00 91.38 280 PRO A O 1
ATOM 2211 N N . GLU A 1 281 ? -31.272 2.032 -3.450 1.00 90.19 281 GLU A N 1
ATOM 2212 C CA . GLU A 1 281 ? -31.464 2.936 -4.584 1.00 90.19 281 GLU A CA 1
ATOM 2213 C C . GLU A 1 281 ? -30.651 2.550 -5.832 1.00 90.19 281 GLU A C 1
ATOM 2215 O O . GLU A 1 281 ? -30.963 2.995 -6.940 1.00 90.19 281 GLU A O 1
ATOM 2220 N N . HIS A 1 282 ? -29.619 1.716 -5.672 1.00 89.81 282 HIS A N 1
ATOM 2221 C CA . HIS A 1 282 ? -28.753 1.269 -6.765 1.00 89.81 282 HIS A CA 1
ATOM 2222 C C . HIS A 1 282 ? -29.055 -0.159 -7.230 1.00 89.81 282 HIS A C 1
ATOM 2224 O O . HIS A 1 282 ? -28.721 -0.499 -8.368 1.00 89.81 282 HIS A O 1
ATOM 2230 N N . ILE A 1 283 ? -29.701 -0.974 -6.392 1.00 91.06 283 ILE A N 1
ATOM 2231 C CA . ILE A 1 283 ? -29.914 -2.405 -6.629 1.00 91.06 283 ILE A CA 1
ATOM 2232 C C . ILE A 1 283 ? -31.412 -2.702 -6.683 1.00 91.06 283 ILE A C 1
ATOM 2234 O O . ILE A 1 283 ? -32.118 -2.593 -5.684 1.00 91.06 283 ILE A O 1
ATOM 2238 N N . SER A 1 284 ? -31.892 -3.114 -7.856 1.00 92.38 284 SER A N 1
ATOM 2239 C CA . SER A 1 284 ? -33.302 -3.438 -8.089 1.00 92.38 284 SER A CA 1
ATOM 2240 C C . SER A 1 284 ? -33.671 -4.818 -7.546 1.00 92.38 284 SER A C 1
ATOM 2242 O O . SER A 1 284 ? -34.800 -5.041 -7.108 1.00 92.38 284 SER A O 1
ATOM 2244 N N . GLY A 1 285 ? -32.713 -5.744 -7.511 1.00 92.69 285 GLY A N 1
ATOM 2245 C CA . GLY A 1 285 ? -32.918 -7.076 -6.963 1.00 92.69 285 GLY A CA 1
ATOM 2246 C C . GLY A 1 285 ? -31.693 -7.972 -7.072 1.00 92.69 285 GLY A C 1
ATOM 2247 O O . GLY A 1 285 ? -30.634 -7.559 -7.541 1.00 92.69 285 GLY A O 1
ATOM 2248 N N . CYS A 1 286 ? -31.878 -9.215 -6.646 1.00 92.75 286 CYS A N 1
ATOM 2249 C CA . CYS A 1 286 ? -30.884 -10.273 -6.725 1.00 92.75 286 CYS A CA 1
ATOM 2250 C C . CYS A 1 286 ? -31.432 -11.393 -7.606 1.00 92.75 286 CYS A C 1
ATOM 2252 O O . CYS A 1 286 ? -32.603 -11.771 -7.506 1.00 92.75 286 CYS A O 1
ATOM 2254 N N . SER A 1 287 ? -30.604 -11.895 -8.514 1.00 90.94 287 SER A N 1
ATOM 2255 C CA . SER A 1 287 ? -30.941 -13.062 -9.322 1.00 90.94 287 SER A CA 1
ATOM 2256 C C . SER A 1 287 ? -30.901 -14.341 -8.474 1.00 90.94 287 SER A C 1
ATOM 2258 O O . SER A 1 287 ? -30.352 -14.367 -7.373 1.00 90.94 287 SER A O 1
ATOM 2260 N N . LYS A 1 288 ? -31.436 -15.446 -9.009 1.00 88.12 288 LYS A N 1
ATOM 2261 C CA . LYS A 1 288 ? -31.389 -16.758 -8.337 1.00 88.12 288 LYS A CA 1
ATOM 2262 C C . LYS A 1 288 ? -29.960 -17.281 -8.126 1.00 88.12 288 LYS A C 1
ATOM 2264 O O . LYS A 1 288 ? -29.756 -18.106 -7.243 1.00 88.12 288 LYS A O 1
ATOM 2269 N N . SER A 1 289 ? -29.002 -16.829 -8.935 1.00 85.06 289 SER A N 1
ATOM 2270 C CA . SER A 1 289 ? -27.574 -17.153 -8.823 1.00 85.06 289 SER A CA 1
ATOM 2271 C C . SER A 1 289 ? -26.823 -16.252 -7.836 1.00 85.06 289 SER A C 1
ATOM 2273 O O . SER A 1 289 ? -25.648 -16.497 -7.586 1.00 85.06 289 SER A O 1
ATOM 2275 N N . GLY A 1 290 ? -27.478 -15.234 -7.265 1.00 84.19 290 GLY A N 1
ATOM 2276 C CA . GLY A 1 290 ? -26.850 -14.233 -6.399 1.00 84.19 290 GLY A CA 1
ATOM 2277 C C . GLY A 1 290 ? -26.340 -12.998 -7.146 1.00 84.19 290 GLY A C 1
ATOM 2278 O O . GLY A 1 290 ? -25.953 -12.024 -6.512 1.00 84.19 290 GLY A O 1
ATOM 2279 N N . ASP A 1 291 ? -26.390 -12.977 -8.481 1.00 87.38 291 ASP A N 1
ATOM 2280 C CA . ASP A 1 291 ? -25.965 -11.814 -9.269 1.00 87.38 291 ASP A CA 1
ATOM 2281 C C . ASP A 1 291 ? -26.837 -10.583 -8.992 1.00 87.38 291 ASP A C 1
ATOM 2283 O O . ASP A 1 291 ? -28.059 -10.689 -8.844 1.00 87.38 291 ASP A O 1
ATOM 2287 N N . VAL A 1 292 ? -26.204 -9.411 -8.966 1.00 88.69 292 VAL A N 1
ATOM 2288 C CA . VAL A 1 292 ? -26.855 -8.129 -8.678 1.00 88.69 292 VAL A CA 1
ATOM 2289 C C . VAL A 1 292 ? -27.575 -7.600 -9.915 1.00 88.69 292 VAL A C 1
ATOM 2291 O O . VAL A 1 292 ? -26.968 -7.423 -10.973 1.00 88.69 292 VAL A O 1
ATOM 2294 N N . LEU A 1 293 ? -28.858 -7.272 -9.770 1.00 90.69 293 LEU A N 1
ATOM 2295 C CA . LEU A 1 293 ? -29.621 -6.533 -10.770 1.00 90.69 293 LEU A CA 1
ATOM 2296 C C . LEU A 1 293 ? -29.534 -5.039 -10.442 1.00 90.69 293 LEU A C 1
ATOM 2298 O O . LEU A 1 293 ? -30.092 -4.569 -9.452 1.00 90.69 293 LEU A O 1
ATOM 2302 N N . TRP A 1 294 ? -28.812 -4.279 -11.262 1.00 89.69 294 TRP A N 1
ATOM 2303 C CA . TRP A 1 294 ? -28.590 -2.849 -11.037 1.00 89.69 294 TRP A CA 1
ATOM 2304 C C . TRP A 1 294 ? -29.753 -2.006 -11.564 1.00 89.69 294 TRP A C 1
ATOM 2306 O O . TRP A 1 294 ? -30.244 -2.231 -12.668 1.00 89.69 294 TRP A O 1
ATOM 2316 N N . THR A 1 295 ? -30.172 -0.999 -10.798 1.00 87.94 295 THR A N 1
ATOM 2317 C CA . THR A 1 295 ? -31.209 -0.036 -11.215 1.00 87.94 295 THR A CA 1
ATOM 2318 C C . THR A 1 295 ? -30.666 0.973 -12.234 1.00 87.94 295 THR A C 1
ATOM 2320 O O . THR A 1 295 ? -31.408 1.475 -13.076 1.00 87.94 295 THR A O 1
ATOM 2323 N N . LYS A 1 296 ? -29.363 1.282 -12.178 1.00 81.25 296 LYS A N 1
ATOM 2324 C CA . LYS A 1 296 ? -28.668 2.185 -13.111 1.00 81.25 296 LYS A CA 1
ATOM 2325 C C . LYS A 1 296 ? -27.360 1.542 -13.569 1.00 81.25 296 LYS A C 1
ATOM 2327 O O . LYS A 1 296 ? -26.597 1.052 -12.748 1.00 81.25 296 LYS A O 1
ATOM 2332 N N . THR A 1 297 ? -27.084 1.582 -14.868 1.00 66.38 297 THR A N 1
ATOM 2333 C CA . THR A 1 297 ? -25.953 0.887 -15.511 1.00 66.38 297 THR A CA 1
ATOM 2334 C C . THR A 1 297 ? -24.602 1.609 -15.436 1.00 66.38 297 THR A C 1
ATOM 2336 O O . THR A 1 297 ? -23.614 1.069 -15.923 1.00 66.38 297 THR A O 1
ATOM 2339 N N . ASN A 1 298 ? -24.501 2.799 -14.829 1.00 50.03 298 ASN A N 1
ATOM 2340 C CA . ASN A 1 298 ? -23.327 3.654 -15.034 1.00 50.03 298 ASN A CA 1
ATOM 2341 C C . ASN A 1 298 ? -22.403 3.825 -13.806 1.00 50.03 298 ASN A C 1
ATOM 2343 O O . ASN A 1 298 ? -22.710 4.514 -12.836 1.00 50.03 298 ASN A O 1
ATOM 2347 N N . ALA A 1 299 ? -21.207 3.247 -13.971 1.00 52.75 299 ALA A N 1
ATOM 2348 C CA . ALA A 1 299 ? -19.874 3.610 -13.468 1.00 52.75 299 ALA A CA 1
ATOM 2349 C C . ALA A 1 299 ? -19.534 3.508 -11.967 1.00 52.75 299 ALA A C 1
ATOM 2351 O O . ALA A 1 299 ? -18.379 3.213 -11.654 1.00 52.75 299 ALA A O 1
ATOM 2352 N N . ALA A 1 300 ? -20.462 3.701 -11.032 1.00 56.31 300 ALA A N 1
ATOM 2353 C CA . ALA A 1 300 ? -20.124 3.716 -9.603 1.00 56.31 300 ALA A CA 1
ATOM 2354 C C . ALA A 1 300 ? -20.411 2.375 -8.901 1.00 56.31 300 ALA A C 1
ATOM 2356 O O . ALA A 1 300 ? -21.157 2.324 -7.934 1.00 56.31 300 ALA A O 1
ATOM 2357 N N . ASN A 1 301 ? -19.770 1.283 -9.336 1.00 72.69 301 ASN A N 1
ATOM 2358 C CA . ASN A 1 301 ? -19.854 -0.022 -8.645 1.00 72.69 301 ASN A CA 1
ATOM 2359 C C . ASN A 1 301 ? -18.962 -0.092 -7.390 1.00 72.69 301 ASN A C 1
ATOM 2361 O O . ASN A 1 301 ? -18.711 -1.175 -6.857 1.00 72.69 301 ASN A O 1
ATOM 2365 N N . LYS A 1 302 ? -18.419 1.055 -6.965 1.00 83.75 302 LYS A N 1
ATOM 2366 C CA . LYS A 1 302 ? -17.590 1.200 -5.774 1.00 83.75 302 LYS A CA 1
ATOM 2367 C C . LYS A 1 302 ? -18.217 2.235 -4.855 1.00 83.75 302 LYS A C 1
ATOM 2369 O O . LYS A 1 302 ? -18.284 3.412 -5.202 1.00 83.75 302 LYS A O 1
ATOM 2374 N N . PHE A 1 303 ? -18.616 1.793 -3.674 1.00 86.75 303 PHE A N 1
ATOM 2375 C CA . PHE A 1 303 ? -19.240 2.634 -2.660 1.00 86.75 303 PHE A CA 1
ATOM 2376 C C . PHE A 1 303 ? -18.304 2.804 -1.476 1.00 86.75 303 PHE A C 1
ATOM 2378 O O . PHE A 1 303 ? -17.631 1.855 -1.090 1.00 86.75 303 PHE A O 1
ATOM 2385 N N . LYS A 1 304 ? -18.264 3.991 -0.874 1.00 88.69 304 LYS A N 1
ATOM 2386 C CA . LYS A 1 304 ? -17.533 4.189 0.380 1.00 88.69 304 LYS A CA 1
ATOM 2387 C C . LYS A 1 304 ? -18.429 3.837 1.552 1.00 88.69 304 LYS A C 1
ATOM 2389 O O . LYS A 1 304 ? -19.562 4.303 1.627 1.00 88.69 304 LYS A O 1
ATOM 2394 N N . VAL A 1 305 ? -17.888 3.060 2.475 1.00 90.81 305 VAL A N 1
ATOM 2395 C CA . VAL A 1 305 ? -18.554 2.695 3.724 1.00 90.81 305 VAL A CA 1
ATOM 2396 C C . VAL A 1 305 ? -17.604 2.832 4.897 1.00 90.81 305 VAL A C 1
ATOM 2398 O O . VAL A 1 305 ? -16.381 2.862 4.738 1.00 90.81 305 VAL A O 1
ATOM 2401 N N . ILE A 1 306 ? -18.191 2.867 6.081 1.00 91.06 306 ILE A N 1
ATOM 2402 C CA . ILE A 1 306 ? -17.492 2.732 7.346 1.00 91.06 306 ILE A CA 1
ATOM 2403 C C . ILE A 1 306 ? -17.561 1.260 7.741 1.00 91.06 306 ILE A C 1
ATOM 2405 O O . ILE A 1 306 ? -18.635 0.667 7.777 1.00 91.06 306 ILE A O 1
ATOM 2409 N N . VAL A 1 307 ? -16.418 0.660 8.036 1.00 90.69 307 VAL A N 1
ATOM 2410 C CA . VAL A 1 307 ? -16.317 -0.725 8.494 1.00 90.69 307 VAL A CA 1
ATOM 2411 C C . VAL A 1 307 ? -15.885 -0.692 9.946 1.00 90.69 307 VAL A C 1
ATOM 2413 O O . VAL A 1 307 ? -14.855 -0.102 10.275 1.00 90.69 307 VAL A O 1
ATOM 2416 N N . LYS A 1 308 ? -16.679 -1.321 10.808 1.00 92.06 308 LYS A N 1
ATOM 2417 C CA . LYS A 1 308 ? -16.408 -1.436 12.235 1.00 92.06 308 LYS A CA 1
ATOM 2418 C C . LYS A 1 308 ? -16.115 -2.895 12.566 1.00 92.06 308 LYS A C 1
ATOM 2420 O O . LYS A 1 308 ? -16.976 -3.756 12.409 1.00 92.06 308 LYS A O 1
ATOM 2425 N N . VAL A 1 309 ? -14.895 -3.185 12.998 1.00 90.50 309 VAL A N 1
ATOM 2426 C CA . VAL A 1 309 ? -14.479 -4.528 13.421 1.00 90.50 309 VAL A CA 1
ATOM 2427 C C . VAL A 1 309 ? -15.065 -4.796 14.795 1.00 90.50 309 VAL A C 1
ATOM 2429 O O . VAL A 1 309 ? -14.783 -4.046 15.724 1.00 90.50 309 VAL A O 1
ATOM 2432 N N . LEU A 1 310 ? -15.887 -5.834 14.927 1.00 90.12 310 LEU A N 1
ATOM 2433 C CA . LEU A 1 310 ? -16.469 -6.225 16.205 1.00 90.12 310 LEU A CA 1
ATOM 2434 C C . LEU A 1 310 ? -15.400 -6.899 17.065 1.00 90.12 310 LEU A C 1
ATOM 2436 O O . LEU A 1 310 ? -14.700 -7.796 16.595 1.00 90.12 310 LEU A O 1
ATOM 2440 N N . ALA A 1 311 ? -15.317 -6.505 18.332 1.00 85.50 311 ALA A N 1
ATOM 2441 C CA . ALA A 1 311 ? -14.501 -7.192 19.315 1.00 85.50 311 ALA A CA 1
ATOM 2442 C C . ALA A 1 311 ? -14.953 -8.657 19.400 1.00 85.50 311 ALA A C 1
ATOM 2444 O O . ALA A 1 311 ? -16.146 -8.955 19.531 1.00 85.50 311 ALA A O 1
ATOM 2445 N N . ASN A 1 312 ? -14.001 -9.587 19.320 1.00 79.69 312 ASN A N 1
ATOM 2446 C CA . ASN A 1 312 ? -14.281 -10.988 19.605 1.00 79.69 312 ASN A CA 1
ATOM 2447 C C . ASN A 1 312 ? -14.639 -11.095 21.091 1.00 79.69 312 ASN A C 1
ATOM 2449 O O . ASN A 1 312 ? -13.747 -11.115 21.938 1.00 79.69 312 ASN A O 1
ATOM 2453 N N . ASN A 1 313 ? -15.936 -11.142 21.404 1.00 62.19 313 ASN A N 1
ATOM 2454 C CA . ASN A 1 313 ? -16.415 -11.511 22.733 1.00 62.19 313 ASN A CA 1
ATOM 2455 C C . ASN A 1 313 ? -15.890 -12.922 23.035 1.00 62.19 313 ASN A C 1
ATOM 2457 O O . ASN A 1 313 ? -16.442 -13.905 22.538 1.00 62.19 313 ASN A O 1
ATOM 2461 N N . ARG A 1 314 ? -14.779 -12.995 23.772 1.00 46.84 314 ARG A N 1
ATOM 2462 C CA . ARG A 1 314 ? -14.326 -14.210 24.449 1.00 46.84 314 ARG A CA 1
ATOM 2463 C C . ARG A 1 314 ? -15.134 -14.414 25.718 1.00 46.84 314 ARG A C 1
ATOM 2465 O O . ARG A 1 314 ? -15.422 -13.397 26.387 1.00 46.84 314 ARG A O 1
#

pLDDT: mean 77.64, std 16.09, range [35.72, 95.69]

Organism: NCBI:txid2496559

Secondary structure (DSSP, 8-state):
--------------PPPPTTSHHHHHHHHHHHHHHHHHHHHHHHHHHHHHH-----HHHHHHHHHHHHHHHHHHHH--SSS------HHHHHHHHHHHHHHHHHHHHHHHHH--HHHHHHHHHHHHHHHHHHHHHHHHHHHHHHHHHHHHHHHHHHHHHHHHHHHHHHHHHHHH--TTSHHHHHHHHHHHHT-GGG-SEEEEEEEEEEEEE-SPTTEEEEE-SS--TT-EEEEEEEPTTSS-EEEEEEEEEEE--SGGGSSSSS--EEEEEHHHHHHH-TTTEEEE-TTS-EEES--SS--EEEEEEEEEP---

Foldseek 3Di:
DDDDDDDDDDDDDDDDPDPPPVVPVVVPVLVVLLCCLVVVLVVVVVCCVPPVDDDDVVVNVVSVVSNLVSLVDVQQDDPPDDDDPNDPVSVVVSVVVVVVVVVVVVVVVVVVPCVVVVVVVVVVVVVVVVVVVVVVVVVVVVVVVVVVVVVVVVVVVVVVVVVVVVVVVVVLVVDDCPDPVNVVVVVCCVVCHDPSPQFPDKDKAKEFEQQQDDAQAKAKLDPPCCDFWKKKKWDADPVRPDTQIDIHTYDYYDDDPVNVPDPDGMYMYHFQVSVCSRCVVFFVDADPNRGTDGPDDDDPSIDMIMMTTGDPPD

Mean predicted aligned error: 18.81 Å

Radius of gyration: 46.28 Å; C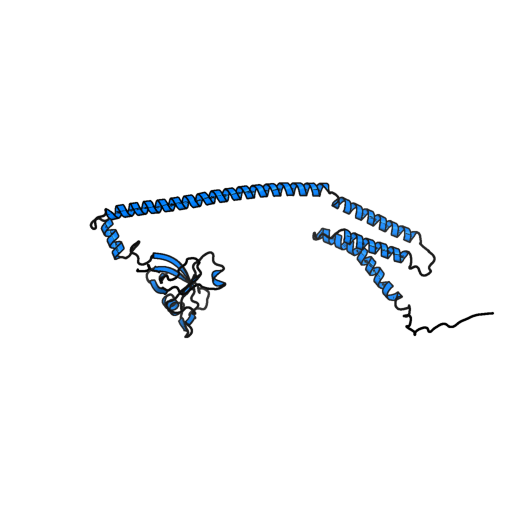α contacts (8 Å, |Δi|>4): 306; chains: 1; bounding box: 93×70×126 Å

Sequence (314 aa):
MTEKKNKEDSVQSSEPESPRFRRRSDSVAFPLIIIFGLLGPIAMLTVWQIYGYYYPPMLLSILLGIAVATITYKYLGGTSGSEFKVGALKLAGSSALLIGTVYFANSSLEVQMNIKDSVAKLEKAYVTIDQLKQELRTRKTEKQILKGEVEQLQAEIKQMELKYSQFLLENIKQLTPNSIGGQQILEMARKREGPFSYYEREFIANISIPGAVRDGFFSACDDKELKGERVEIVRSNEHGVDLQKVNVTYNGSISGDYCKNSARKLDLQLGCEQGKQLFPEHISGCSKSGDVLWTKTNAANKFKVIVKVLANNR